Protein AF-A0A9E6CVB7-F1 (afdb_monomer)

Mean predicted aligned error: 7.42 Å

Structure (mmCIF, N/CA/C/O backbone):
data_AF-A0A9E6CVB7-F1
#
_entry.id   AF-A0A9E6CVB7-F1
#
loop_
_atom_site.group_PDB
_atom_site.id
_atom_site.type_symbol
_atom_site.label_atom_id
_atom_site.label_alt_id
_atom_site.label_comp_id
_atom_site.label_asym_id
_atom_site.label_entity_id
_atom_site.label_seq_id
_atom_site.pdbx_PDB_ins_code
_atom_site.Cartn_x
_atom_site.Cartn_y
_atom_site.Cartn_z
_atom_site.occupancy
_atom_site.B_iso_or_equiv
_atom_site.auth_seq_id
_atom_site.auth_comp_id
_atom_site.auth_asym_id
_atom_site.auth_atom_id
_atom_site.pdbx_PDB_model_num
ATOM 1 N N . MET A 1 1 ? -33.603 -2.602 -1.856 1.00 40.28 1 MET A N 1
ATOM 2 C CA . MET A 1 1 ? -32.352 -3.122 -1.266 1.00 40.28 1 MET A CA 1
ATOM 3 C C . MET A 1 1 ? -31.726 -1.992 -0.479 1.00 40.28 1 MET A C 1
ATOM 5 O O . MET A 1 1 ? -31.228 -1.054 -1.084 1.00 40.28 1 MET A O 1
ATOM 9 N N . HIS A 1 2 ? -31.879 -2.000 0.842 1.00 39.72 2 HIS A N 1
ATOM 10 C CA . HIS A 1 2 ? -31.261 -0.986 1.684 1.00 39.72 2 HIS A CA 1
ATOM 11 C C . HIS A 1 2 ? -29.752 -1.241 1.717 1.00 39.72 2 HIS A C 1
ATOM 13 O O . HIS A 1 2 ? -29.317 -2.280 2.204 1.00 39.72 2 HIS A O 1
ATOM 19 N N . GLU A 1 3 ? -28.960 -0.306 1.189 1.00 51.59 3 GLU A N 1
ATOM 20 C CA . GLU A 1 3 ? -27.579 -0.121 1.637 1.00 51.59 3 GLU A CA 1
ATOM 21 C C . GLU A 1 3 ? -27.648 0.316 3.104 1.00 51.59 3 GLU A C 1
ATOM 23 O O . GLU A 1 3 ? -27.604 1.499 3.444 1.00 51.59 3 GLU A O 1
ATOM 28 N N . GLU A 1 4 ? -27.856 -0.645 3.999 1.00 55.59 4 GLU A N 1
ATOM 29 C CA . GLU A 1 4 ? -27.649 -0.414 5.416 1.00 55.59 4 GLU A CA 1
ATOM 30 C C . GLU A 1 4 ? -26.192 0.013 5.596 1.00 55.59 4 GLU A C 1
ATOM 32 O O . GLU A 1 4 ? -25.272 -0.627 5.079 1.00 55.59 4 GLU A O 1
ATOM 37 N N . LYS A 1 5 ? -25.983 1.132 6.300 1.00 77.50 5 LYS A N 1
ATOM 38 C CA . LYS A 1 5 ? -24.661 1.657 6.664 1.00 77.50 5 LYS A CA 1
ATOM 39 C C . LYS A 1 5 ? -23.946 0.634 7.548 1.00 77.50 5 LYS A C 1
ATOM 41 O O . LYS A 1 5 ? -23.961 0.728 8.774 1.00 77.50 5 LYS A O 1
ATOM 46 N N . CYS A 1 6 ? -23.346 -0.371 6.924 1.00 85.50 6 CYS A N 1
ATOM 47 C CA . CYS A 1 6 ? -22.622 -1.416 7.615 1.00 85.50 6 CYS A CA 1
ATOM 48 C C . CYS A 1 6 ? -21.414 -0.792 8.319 1.00 85.50 6 CYS A C 1
ATOM 50 O O . CYS A 1 6 ? -20.534 -0.209 7.687 1.00 85.50 6 CYS A O 1
ATOM 52 N N . SER A 1 7 ? -21.349 -0.952 9.639 1.00 88.94 7 SER A N 1
ATOM 53 C CA . SER A 1 7 ? -20.160 -0.633 10.431 1.00 88.94 7 SER A CA 1
ATOM 54 C C . SER A 1 7 ? -19.107 -1.718 10.208 1.00 88.94 7 SER A C 1
ATOM 56 O O . SER A 1 7 ? -18.972 -2.634 11.025 1.00 88.94 7 SER A O 1
ATOM 58 N N . HIS A 1 8 ? -18.433 -1.659 9.057 1.00 92.50 8 HIS A N 1
ATOM 59 C CA . HIS A 1 8 ? -17.543 -2.713 8.581 1.00 92.50 8 HIS A CA 1
ATOM 60 C C . HIS A 1 8 ? -16.545 -3.172 9.657 1.00 92.50 8 HIS A C 1
ATOM 62 O O . HIS A 1 8 ? -15.925 -2.367 10.351 1.00 92.50 8 HIS A O 1
ATOM 68 N N . ILE A 1 9 ? -16.422 -4.491 9.791 1.00 93.69 9 ILE A N 1
ATOM 69 C CA . ILE A 1 9 ? -15.316 -5.158 10.480 1.00 93.69 9 ILE A CA 1
ATOM 70 C C . ILE A 1 9 ? -14.598 -5.951 9.404 1.00 93.69 9 ILE A C 1
ATOM 72 O O . ILE A 1 9 ? -15.234 -6.776 8.747 1.00 93.69 9 ILE A O 1
ATOM 76 N N . TRP A 1 10 ? -13.325 -5.647 9.189 1.00 94.19 10 TRP A N 1
ATOM 77 C CA . TRP A 1 10 ? -12.544 -6.203 8.097 1.00 94.19 10 TRP A CA 1
ATOM 78 C C . TRP A 1 10 ? -11.684 -7.359 8.606 1.00 94.19 10 TRP A C 1
ATOM 80 O O . TRP A 1 10 ? -11.111 -7.307 9.697 1.00 94.19 10 TRP A O 1
ATOM 90 N N . GLU A 1 11 ? -11.594 -8.409 7.810 1.00 93.75 11 GLU A N 1
ATOM 91 C CA . GLU A 1 11 ? -10.632 -9.489 7.980 1.00 93.75 11 GLU A CA 1
ATOM 92 C C . GLU A 1 11 ? -9.784 -9.616 6.719 1.00 93.75 11 GLU A C 1
ATOM 94 O O . GLU A 1 11 ? -10.254 -9.356 5.608 1.00 93.75 11 GLU A O 1
ATOM 99 N N . MET A 1 12 ? -8.521 -9.985 6.912 1.00 93.31 12 MET A N 1
ATOM 100 C CA . MET A 1 12 ? -7.598 -10.243 5.821 1.00 93.31 12 MET A CA 1
ATOM 101 C C . MET A 1 12 ? -7.865 -11.633 5.243 1.00 93.31 12 MET A C 1
ATOM 103 O O . MET A 1 12 ? -7.934 -12.609 5.986 1.00 93.31 12 MET A O 1
ATOM 107 N N . VAL A 1 13 ? -8.025 -11.711 3.924 1.00 93.50 13 VAL A N 1
ATOM 108 C CA . VAL A 1 13 ? -8.290 -12.952 3.183 1.00 93.50 13 VAL A CA 1
ATOM 109 C C . VAL A 1 13 ? -7.360 -13.054 1.978 1.00 93.50 13 VAL A C 1
ATOM 111 O O . VAL A 1 13 ? -6.736 -12.066 1.589 1.00 93.50 13 VAL A O 1
ATOM 114 N N . ASP A 1 14 ? -7.267 -14.247 1.389 1.00 93.75 14 ASP A N 1
ATOM 115 C CA . ASP A 1 14 ? -6.422 -14.526 0.218 1.00 93.75 14 ASP A CA 1
ATOM 116 C C . ASP A 1 14 ? -4.954 -14.111 0.427 1.00 93.75 14 ASP A C 1
ATOM 118 O O . ASP A 1 14 ? -4.337 -13.495 -0.442 1.00 93.75 14 ASP A O 1
ATOM 122 N N . VAL A 1 15 ? -4.408 -14.400 1.615 1.00 90.56 15 VAL A N 1
ATOM 123 C CA . VAL A 1 15 ? -3.049 -13.995 1.993 1.00 90.56 15 VAL A CA 1
ATOM 124 C C . VAL A 1 15 ? -2.020 -14.846 1.262 1.00 90.56 15 VAL A C 1
ATOM 126 O O . VAL A 1 15 ? -1.984 -16.066 1.417 1.00 90.56 15 VAL 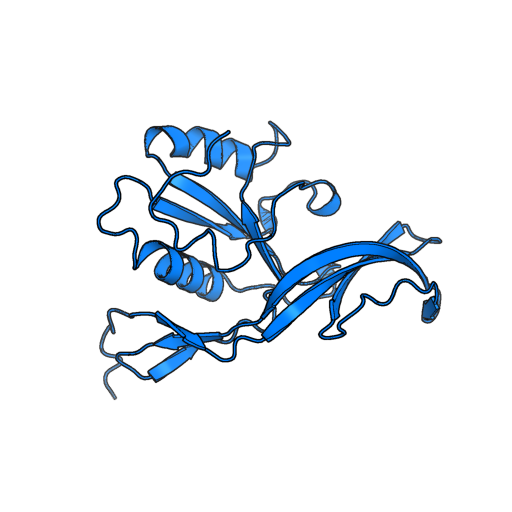A O 1
ATOM 129 N N . ILE A 1 16 ? -1.153 -14.190 0.497 1.00 89.38 16 ILE A N 1
ATOM 130 C CA . ILE A 1 16 ? -0.093 -14.826 -0.284 1.00 89.38 16 ILE A CA 1
ATOM 131 C C . ILE A 1 16 ? 1.245 -14.178 0.092 1.00 89.38 16 ILE A C 1
ATOM 133 O O . ILE A 1 16 ? 1.463 -13.011 -0.251 1.00 89.38 16 ILE A O 1
ATOM 137 N N . PRO A 1 17 ? 2.147 -14.903 0.781 1.00 86.81 17 PRO A N 1
ATOM 138 C CA . PRO A 1 17 ? 3.518 -14.458 1.014 1.00 86.81 17 PRO A CA 1
ATOM 139 C C . PRO A 1 17 ? 4.269 -14.241 -0.296 1.00 86.81 17 PRO A C 1
ATOM 141 O O . PRO A 1 17 ? 4.113 -15.013 -1.244 1.00 86.81 17 PRO A O 1
ATOM 144 N N . CYS A 1 18 ? 5.090 -13.196 -0.350 1.00 85.38 18 CYS A N 1
ATOM 145 C CA . CYS A 1 18 ? 5.790 -12.834 -1.572 1.00 85.38 18 CYS A CA 1
ATOM 146 C C . CYS A 1 18 ? 7.028 -11.974 -1.349 1.00 85.38 18 CYS A C 1
ATOM 148 O O . CYS A 1 18 ? 7.339 -11.538 -0.237 1.00 85.38 18 CYS A O 1
ATOM 150 N N . PHE A 1 19 ? 7.687 -11.675 -2.461 1.00 86.94 19 PHE A N 1
ATOM 151 C CA . PHE A 1 19 ? 8.673 -10.624 -2.584 1.00 86.94 19 PHE A CA 1
ATOM 152 C C . PHE A 1 19 ? 8.169 -9.531 -3.523 1.00 86.94 19 PHE A C 1
ATOM 154 O O . PHE A 1 19 ? 7.601 -9.796 -4.582 1.00 86.94 19 PHE A O 1
ATOM 161 N N . ILE A 1 20 ? 8.423 -8.289 -3.140 1.00 87.62 20 ILE A N 1
ATOM 162 C CA . ILE A 1 20 ? 8.389 -7.138 -4.030 1.00 87.62 20 ILE A CA 1
ATOM 163 C C . ILE A 1 20 ? 9.776 -7.025 -4.637 1.00 87.62 20 ILE A C 1
ATOM 165 O O . ILE A 1 20 ? 10.748 -6.832 -3.905 1.00 87.62 20 ILE A O 1
ATOM 169 N N . ILE A 1 21 ? 9.861 -7.141 -5.954 1.00 89.44 21 ILE A N 1
ATOM 170 C CA . ILE A 1 21 ? 11.095 -6.957 -6.707 1.00 89.44 21 ILE A CA 1
ATOM 171 C C . ILE A 1 21 ? 11.137 -5.528 -7.223 1.00 89.44 21 ILE A C 1
ATOM 173 O O . ILE A 1 21 ? 10.133 -5.014 -7.718 1.00 89.44 21 ILE A O 1
ATOM 177 N N . THR A 1 22 ? 12.293 -4.886 -7.080 1.00 89.62 22 THR A N 1
ATOM 178 C CA . THR A 1 22 ? 12.575 -3.576 -7.665 1.00 89.62 22 THR A CA 1
ATOM 179 C C . THR A 1 22 ? 13.678 -3.724 -8.693 1.00 89.62 22 THR A C 1
ATOM 181 O O . THR A 1 22 ? 14.743 -4.268 -8.399 1.00 89.62 22 THR A O 1
ATOM 184 N N . GLU A 1 23 ? 13.436 -3.188 -9.880 1.00 91.94 23 GLU A N 1
ATOM 185 C CA . GLU A 1 23 ? 14.378 -3.191 -10.990 1.00 91.94 23 GLU A CA 1
ATOM 186 C C . GLU A 1 23 ? 14.546 -1.788 -11.548 1.00 91.94 23 GLU A C 1
ATOM 188 O O . GLU A 1 23 ? 13.653 -0.938 -11.462 1.00 91.94 23 GLU A O 1
ATOM 193 N N . LYS A 1 24 ? 15.710 -1.550 -12.145 1.00 91.81 24 LYS A N 1
ATOM 194 C CA . LYS A 1 24 ? 16.029 -0.295 -12.808 1.00 91.81 24 LYS A CA 1
ATOM 195 C C . LYS A 1 24 ? 16.573 -0.561 -14.197 1.00 91.81 24 LYS A C 1
ATOM 197 O O . LYS A 1 24 ? 17.479 -1.369 -14.381 1.00 91.81 24 LYS A O 1
ATOM 202 N N . CYS A 1 25 ? 16.047 0.156 -15.178 1.00 92.31 25 CYS A N 1
ATOM 203 C CA . CYS A 1 25 ? 16.568 0.106 -16.529 1.00 92.31 25 CYS A CA 1
ATOM 204 C C . CYS A 1 25 ? 17.922 0.824 -16.594 1.00 92.31 25 CYS A C 1
ATOM 206 O O . CYS A 1 25 ? 18.012 2.008 -16.258 1.00 92.31 25 CYS A O 1
ATOM 208 N N . TYR A 1 26 ? 18.958 0.138 -17.074 1.00 90.25 26 TYR A N 1
ATOM 209 C CA . TYR A 1 26 ? 20.300 0.700 -17.232 1.00 90.25 26 TYR A CA 1
ATOM 210 C C . TYR A 1 26 ? 20.321 1.903 -18.187 1.00 90.25 26 TYR A C 1
ATOM 212 O O . TYR A 1 26 ? 20.984 2.902 -17.923 1.00 90.25 26 TYR A O 1
ATOM 220 N N . HIS A 1 27 ? 19.552 1.843 -19.278 1.00 90.00 27 HIS A N 1
ATOM 221 C CA . HIS A 1 27 ? 19.590 2.861 -20.330 1.00 90.00 27 HIS A CA 1
ATOM 222 C C . HIS A 1 27 ? 18.865 4.161 -19.972 1.00 90.00 27 HIS A C 1
ATOM 224 O O . HIS A 1 27 ? 19.367 5.239 -20.272 1.00 90.00 27 HIS A O 1
ATOM 230 N N . CYS A 1 28 ? 17.676 4.077 -19.368 1.00 90.06 28 CYS A N 1
ATOM 231 C CA . CYS A 1 28 ? 16.839 5.254 -19.104 1.00 90.06 28 CYS A CA 1
ATOM 232 C C . CYS A 1 28 ? 16.627 5.549 -17.615 1.00 90.06 28 CYS A C 1
ATOM 234 O O . CYS A 1 28 ? 15.983 6.535 -17.273 1.00 90.06 28 CYS A O 1
ATOM 236 N N . GLY A 1 29 ? 17.123 4.693 -16.720 1.00 88.31 29 GLY A N 1
ATOM 237 C CA . GLY A 1 29 ? 16.969 4.855 -15.277 1.00 88.31 29 GLY A CA 1
ATOM 238 C C . GLY A 1 29 ? 15.551 4.638 -14.744 1.00 88.31 29 GLY A C 1
ATOM 239 O O . GLY A 1 29 ? 15.349 4.821 -13.544 1.00 88.31 29 GLY A O 1
ATOM 240 N N . LYS A 1 30 ? 14.586 4.247 -15.592 1.00 89.94 30 LYS A N 1
ATOM 241 C CA . LYS A 1 30 ? 13.211 3.921 -15.180 1.00 89.94 30 LYS A CA 1
ATOM 242 C C . LYS A 1 30 ? 13.235 2.837 -14.103 1.00 89.94 30 LYS A C 1
ATOM 244 O O . LYS A 1 30 ? 13.992 1.879 -14.229 1.00 89.94 30 LYS A O 1
ATOM 249 N N . ILE A 1 31 ? 12.394 2.989 -13.082 1.00 89.44 31 ILE A N 1
ATOM 250 C CA . ILE A 1 31 ? 12.222 2.017 -11.999 1.00 89.44 31 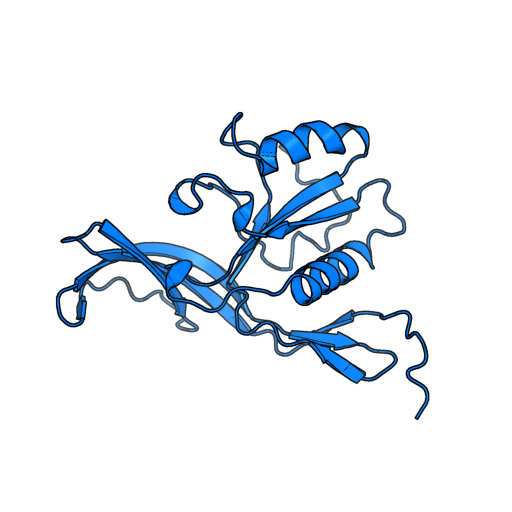ILE A CA 1
ATOM 251 C C . ILE A 1 31 ? 10.899 1.286 -12.201 1.00 89.44 31 ILE A C 1
ATOM 253 O O . ILE A 1 31 ? 9.864 1.926 -12.404 1.00 89.44 31 ILE A O 1
ATOM 257 N N . ALA A 1 32 ? 10.941 -0.037 -12.124 1.00 90.69 32 ALA A N 1
ATOM 258 C CA . ALA A 1 32 ? 9.771 -0.898 -12.154 1.00 90.69 32 ALA A CA 1
ATOM 259 C C . ALA A 1 32 ? 9.714 -1.735 -10.879 1.00 90.69 32 ALA A C 1
ATOM 261 O O . ALA A 1 32 ? 10.744 -2.079 -10.293 1.00 90.69 32 ALA A O 1
ATOM 262 N N . THR A 1 33 ? 8.496 -2.056 -10.454 1.00 90.62 33 THR A N 1
ATOM 263 C CA . THR A 1 33 ? 8.276 -3.012 -9.374 1.00 90.62 33 THR A CA 1
ATOM 264 C C . THR A 1 33 ? 7.266 -4.062 -9.785 1.00 90.62 33 THR A C 1
ATOM 266 O O . THR A 1 33 ? 6.312 -3.777 -10.514 1.00 90.62 33 THR A O 1
ATOM 269 N N . TYR A 1 34 ? 7.464 -5.281 -9.299 1.00 89.31 34 TYR A N 1
ATOM 270 C CA . TYR A 1 34 ? 6.523 -6.377 -9.476 1.00 89.31 34 TYR A CA 1
ATOM 271 C C . TYR A 1 34 ? 6.582 -7.341 -8.299 1.00 89.31 34 TYR A C 1
ATOM 273 O O . TYR A 1 34 ? 7.412 -7.237 -7.398 1.00 89.31 34 TYR A O 1
ATOM 281 N N . PHE A 1 35 ? 5.632 -8.260 -8.302 1.00 89.25 35 PHE A N 1
ATOM 282 C CA . PHE A 1 35 ? 5.458 -9.269 -7.281 1.00 89.25 35 PHE A CA 1
ATOM 283 C C . PHE A 1 35 ? 6.059 -10.593 -7.754 1.00 89.25 35 PHE A C 1
ATOM 285 O O . PHE A 1 35 ? 5.805 -11.010 -8.884 1.00 89.25 35 PHE A O 1
ATOM 292 N N . SER A 1 36 ? 6.777 -11.279 -6.869 1.00 88.69 36 SER A N 1
ATOM 293 C CA . SER A 1 36 ? 7.224 -12.654 -7.071 1.00 88.69 36 SER A CA 1
ATOM 294 C C . SER A 1 36 ? 6.809 -13.535 -5.891 1.00 88.69 36 SER A C 1
ATOM 296 O O . SER A 1 36 ? 7.062 -13.204 -4.733 1.00 88.69 36 SER A O 1
ATOM 298 N N . THR A 1 37 ? 6.171 -14.669 -6.184 1.00 87.38 37 THR A N 1
ATOM 299 C CA . THR A 1 37 ? 5.930 -15.768 -5.227 1.00 87.38 37 THR A CA 1
ATOM 300 C C . THR A 1 37 ? 7.076 -16.766 -5.168 1.00 87.38 37 THR A C 1
ATOM 302 O O . THR A 1 37 ? 6.989 -17.753 -4.439 1.00 87.38 37 THR A O 1
ATOM 305 N N . GLU A 1 38 ? 8.124 -16.569 -5.964 1.00 83.88 38 GLU A N 1
ATOM 306 C CA . GLU A 1 38 ? 9.253 -17.486 -5.979 1.00 83.88 38 GLU A CA 1
ATOM 307 C C . GLU A 1 38 ? 9.997 -17.435 -4.647 1.00 83.88 38 GLU A C 1
ATOM 309 O O . GLU A 1 38 ? 10.115 -16.394 -3.999 1.00 83.88 38 GLU A O 1
ATOM 314 N N . HIS A 1 39 ? 10.504 -18.593 -4.226 1.00 72.50 39 HIS A N 1
ATOM 315 C CA . HIS A 1 39 ? 11.189 -18.705 -2.943 1.00 72.50 39 HIS A CA 1
ATOM 316 C C . HIS A 1 39 ? 12.509 -17.917 -2.926 1.00 72.50 39 HIS A C 1
ATOM 318 O O . HIS A 1 39 ? 12.975 -17.497 -1.863 1.00 72.50 39 HIS A O 1
ATOM 324 N N . THR A 1 40 ? 13.092 -17.714 -4.108 1.00 74.44 40 THR A N 1
ATOM 325 C CA . THR A 1 40 ? 14.272 -16.892 -4.351 1.00 74.44 40 THR A CA 1
ATOM 326 C C . THR A 1 40 ? 13.898 -15.821 -5.373 1.00 74.44 40 THR A C 1
ATOM 328 O O . THR A 1 40 ? 13.403 -16.176 -6.438 1.00 74.44 40 THR A O 1
ATOM 331 N N . PRO A 1 41 ? 14.101 -14.528 -5.067 1.00 69.88 41 PRO A N 1
ATOM 332 C CA . PRO A 1 41 ? 13.910 -13.450 -6.028 1.00 69.88 41 PRO A CA 1
ATOM 333 C C . PRO A 1 41 ? 14.671 -13.703 -7.338 1.00 69.88 41 PRO A C 1
ATOM 335 O O . PRO A 1 41 ? 15.842 -14.085 -7.268 1.00 69.88 41 PRO A O 1
ATOM 338 N N . PRO A 1 42 ? 14.071 -13.452 -8.512 1.00 72.62 42 PRO A N 1
ATOM 339 C CA . PRO A 1 42 ? 14.821 -13.407 -9.761 1.00 72.62 42 PRO A CA 1
ATOM 340 C C . PRO A 1 42 ? 15.788 -12.213 -9.715 1.00 72.62 42 PRO A C 1
ATOM 342 O O . PRO A 1 42 ? 15.379 -11.076 -9.488 1.00 72.62 42 PRO A O 1
ATOM 345 N N . ILE A 1 43 ? 17.087 -12.487 -9.864 1.00 81.62 43 ILE A N 1
ATOM 346 C CA . ILE A 1 43 ? 18.173 -11.484 -9.781 1.00 81.62 43 ILE A CA 1
ATOM 347 C C . ILE A 1 43 ? 18.835 -11.273 -11.159 1.00 81.62 43 ILE A C 1
ATOM 349 O O . ILE A 1 43 ? 19.733 -10.447 -11.313 1.00 81.62 43 ILE A O 1
ATOM 353 N N . GLU A 1 44 ? 18.403 -12.014 -12.180 1.00 82.69 44 GLU A N 1
ATOM 354 C CA . GLU A 1 44 ? 19.020 -11.987 -13.505 1.00 82.69 44 GLU A CA 1
ATOM 355 C C . GLU A 1 44 ? 18.718 -10.688 -14.262 1.00 82.69 44 GLU A C 1
ATOM 357 O O . GLU A 1 44 ? 17.597 -10.182 -14.260 1.00 82.69 44 GLU A O 1
ATOM 362 N N . GLU A 1 45 ? 19.734 -10.159 -14.946 1.00 87.94 45 GLU A N 1
ATOM 363 C CA . GLU A 1 45 ? 19.548 -9.079 -15.911 1.00 87.94 45 GLU A CA 1
ATOM 364 C C . GLU A 1 45 ? 18.837 -9.621 -17.154 1.00 87.94 45 GLU A C 1
ATOM 366 O O . GLU A 1 45 ? 19.210 -10.664 -17.696 1.00 87.94 45 GLU A O 1
ATOM 371 N N . TYR A 1 46 ? 17.848 -8.883 -17.656 1.00 90.38 46 TYR A N 1
ATOM 372 C CA . TYR A 1 46 ? 17.160 -9.245 -18.890 1.00 90.38 46 TYR A CA 1
ATOM 373 C C . TYR A 1 46 ? 16.832 -8.028 -19.751 1.00 90.38 46 TYR A C 1
ATOM 375 O O . TYR A 1 46 ? 16.837 -6.873 -19.312 1.00 90.38 46 TYR A O 1
ATOM 383 N N . ARG A 1 47 ? 16.554 -8.302 -21.029 1.00 90.38 47 ARG A N 1
ATOM 384 C CA . ARG A 1 47 ? 16.112 -7.298 -21.997 1.00 90.38 47 ARG A CA 1
ATOM 385 C C . ARG A 1 47 ? 14.626 -7.430 -22.261 1.00 90.38 47 ARG A C 1
ATOM 387 O O . ARG A 1 47 ? 14.146 -8.506 -22.604 1.00 90.38 47 ARG A O 1
ATOM 394 N N . GLU A 1 48 ? 13.934 -6.304 -22.200 1.00 89.38 48 GLU A N 1
ATOM 395 C CA . GLU A 1 48 ? 12.537 -6.178 -22.594 1.00 89.38 48 GLU A CA 1
ATOM 396 C C . GLU A 1 48 ? 12.400 -4.973 -23.529 1.00 89.38 48 GLU A C 1
ATOM 398 O O . GLU A 1 48 ? 12.499 -3.814 -23.121 1.00 89.38 48 GLU A O 1
ATOM 403 N N . GLY A 1 49 ? 12.225 -5.242 -24.824 1.00 90.62 49 GLY A N 1
ATOM 404 C CA . GLY A 1 49 ? 12.210 -4.197 -25.846 1.00 90.62 49 GLY A CA 1
ATOM 405 C C . GLY A 1 49 ? 13.496 -3.362 -25.827 1.00 90.62 49 GLY A C 1
ATOM 406 O O . GLY A 1 49 ? 14.584 -3.875 -26.084 1.00 90.62 49 GLY A O 1
ATOM 407 N N . VAL A 1 50 ? 13.364 -2.066 -25.534 1.00 91.31 50 VAL A N 1
ATOM 408 C CA . VAL A 1 50 ? 14.488 -1.109 -25.451 1.00 91.31 50 VAL A CA 1
ATOM 409 C C . VAL A 1 50 ? 15.097 -1.002 -24.048 1.00 91.31 50 VAL A C 1
ATOM 411 O O . VAL A 1 50 ? 16.027 -0.221 -23.835 1.00 91.31 50 VAL A O 1
ATOM 414 N N . HIS A 1 51 ? 14.558 -1.729 -23.071 1.00 91.81 51 HIS A N 1
ATOM 415 C CA . HIS A 1 51 ? 14.995 -1.672 -21.683 1.00 91.81 51 HIS A CA 1
ATOM 416 C C . HIS A 1 51 ? 15.926 -2.839 -21.342 1.00 91.81 51 HIS A C 1
ATOM 418 O O . HIS A 1 51 ? 15.697 -3.975 -21.750 1.00 91.81 51 HIS A O 1
ATOM 424 N N . LEU A 1 52 ? 16.980 -2.526 -20.583 1.00 93.12 52 LEU A N 1
ATOM 425 C CA . LEU A 1 52 ? 17.890 -3.489 -19.968 1.00 93.12 52 LEU A CA 1
ATOM 426 C C . LEU A 1 52 ? 17.681 -3.418 -18.456 1.00 93.12 52 LEU A C 1
ATOM 428 O O . LEU A 1 52 ? 18.158 -2.480 -17.811 1.00 93.12 52 LEU A O 1
ATOM 432 N N . TRP A 1 53 ? 16.896 -4.343 -17.919 1.00 93.25 53 TRP A N 1
ATOM 433 C CA . TRP A 1 53 ? 16.444 -4.327 -16.534 1.00 93.25 53 TRP A CA 1
ATOM 434 C C . TRP A 1 53 ? 17.474 -4.980 -15.622 1.00 93.25 53 TRP A C 1
ATOM 436 O O . TRP A 1 53 ? 17.861 -6.124 -15.826 1.00 93.25 53 TRP A O 1
ATOM 446 N N . ASN A 1 54 ? 17.916 -4.224 -14.620 1.00 91.44 54 ASN A N 1
ATOM 447 C CA . ASN A 1 54 ? 18.846 -4.670 -13.595 1.00 91.44 54 ASN A CA 1
ATOM 448 C C . ASN A 1 54 ? 18.123 -4.782 -12.253 1.00 91.44 54 ASN A C 1
ATOM 450 O O . ASN A 1 54 ? 17.431 -3.842 -11.843 1.00 91.44 54 ASN A O 1
ATOM 454 N N . PHE A 1 55 ? 18.333 -5.894 -11.551 1.00 89.88 55 PHE A N 1
ATOM 455 C CA . PHE A 1 55 ? 17.847 -6.086 -10.190 1.00 89.88 55 PHE A CA 1
ATOM 456 C C . PHE A 1 55 ? 18.437 -5.034 -9.245 1.00 89.88 55 PHE A C 1
ATOM 458 O O . PHE A 1 55 ? 19.650 -4.822 -9.204 1.00 89.88 55 PHE A O 1
ATOM 465 N N . MET A 1 56 ? 17.574 -4.373 -8.473 1.00 87.44 56 MET A N 1
ATOM 466 C CA . MET A 1 56 ? 17.982 -3.374 -7.479 1.00 87.44 56 MET A CA 1
ATOM 467 C C . MET A 1 56 ? 17.784 -3.838 -6.048 1.00 87.44 56 MET A C 1
ATOM 469 O O . MET A 1 56 ? 18.503 -3.395 -5.154 1.00 87.44 56 MET A O 1
ATOM 473 N N . GLY A 1 57 ? 16.819 -4.719 -5.818 1.00 86.56 57 GLY A N 1
ATOM 474 C CA . GLY A 1 57 ? 16.544 -5.235 -4.494 1.00 86.56 57 GLY A CA 1
ATOM 475 C C . GLY A 1 57 ? 15.214 -5.959 -4.423 1.00 86.56 57 GLY A C 1
ATOM 476 O O . GLY A 1 57 ? 14.364 -5.862 -5.310 1.00 86.56 57 GLY A O 1
ATOM 477 N N . SER A 1 58 ? 15.037 -6.666 -3.315 1.00 86.38 58 SER A N 1
ATOM 478 C CA . SER A 1 58 ? 13.802 -7.359 -2.987 1.00 86.38 58 SER A CA 1
ATOM 479 C C . SER A 1 58 ? 13.411 -7.087 -1.546 1.00 86.38 58 SER A C 1
ATOM 481 O O . SER A 1 58 ? 14.277 -7.047 -0.671 1.00 86.38 58 SER A O 1
ATOM 483 N N . ALA A 1 59 ? 12.115 -7.006 -1.284 1.00 82.94 59 ALA A N 1
ATOM 484 C CA . ALA A 1 59 ? 11.578 -6.933 0.066 1.00 82.94 59 ALA A CA 1
ATOM 485 C C . ALA A 1 59 ? 10.464 -7.959 0.244 1.00 82.94 59 ALA A C 1
ATOM 487 O O . ALA A 1 59 ? 9.617 -8.120 -0.629 1.00 82.94 59 ALA A O 1
ATOM 488 N N . GLN A 1 60 ? 10.460 -8.655 1.378 1.00 83.31 60 GLN A N 1
ATOM 489 C CA . GLN A 1 60 ? 9.374 -9.572 1.711 1.00 83.31 60 GLN A CA 1
ATOM 490 C C . GLN A 1 60 ? 8.090 -8.791 1.996 1.00 83.31 60 GLN A C 1
ATOM 492 O O . GLN A 1 60 ? 8.122 -7.781 2.697 1.00 83.31 60 GLN A O 1
ATOM 497 N N . SER A 1 61 ? 6.973 -9.283 1.473 1.00 85.00 61 SER A N 1
ATOM 498 C CA . SER A 1 61 ? 5.648 -8.687 1.620 1.00 85.00 61 SER A CA 1
ATOM 499 C C . SER A 1 61 ? 4.573 -9.781 1.629 1.00 85.00 61 SER A C 1
ATOM 501 O O . SER A 1 61 ? 4.867 -10.981 1.601 1.00 85.00 61 SER A O 1
ATOM 503 N N . ILE A 1 62 ? 3.316 -9.358 1.692 1.00 86.69 62 ILE A N 1
ATOM 504 C CA . ILE A 1 62 ? 2.140 -10.200 1.499 1.00 86.69 62 ILE A CA 1
ATOM 505 C C . ILE A 1 62 ? 1.177 -9.512 0.530 1.00 86.69 62 ILE A C 1
ATOM 507 O O . ILE A 1 62 ? 0.964 -8.301 0.603 1.00 86.69 62 ILE A O 1
ATOM 511 N N . LYS A 1 63 ? 0.547 -10.287 -0.353 1.00 89.75 63 LYS A N 1
ATOM 512 C CA . LYS A 1 63 ? -0.660 -9.857 -1.066 1.00 89.75 63 LYS A CA 1
ATOM 513 C C . LYS A 1 63 ? -1.877 -10.345 -0.292 1.00 89.75 63 LYS A C 1
ATOM 515 O O . LYS A 1 63 ? -1.857 -11.457 0.225 1.00 89.75 63 LYS A O 1
ATOM 520 N N . PHE A 1 64 ? -2.909 -9.519 -0.193 1.00 92.94 64 PHE A N 1
ATOM 521 C CA . PHE A 1 64 ? -4.138 -9.859 0.516 1.00 92.94 64 PHE A CA 1
ATOM 522 C C . PHE A 1 64 ? -5.324 -9.051 -0.008 1.00 92.94 64 PHE A C 1
ATOM 524 O O . PHE A 1 64 ? -5.153 -8.012 -0.645 1.00 92.94 64 PHE A O 1
ATOM 531 N N . ASN A 1 65 ? -6.530 -9.506 0.320 1.00 95.69 65 ASN A N 1
ATOM 532 C CA . ASN A 1 65 ? -7.775 -8.761 0.175 1.00 95.69 65 ASN A CA 1
ATOM 533 C C . ASN A 1 65 ? -8.407 -8.525 1.552 1.00 95.69 65 ASN A C 1
ATOM 535 O O . ASN A 1 65 ? -8.018 -9.155 2.539 1.00 95.69 65 ASN A O 1
ATOM 539 N N . LEU A 1 66 ? -9.397 -7.631 1.629 1.00 95.56 66 LEU A N 1
ATOM 540 C CA . LEU A 1 66 ? -10.184 -7.448 2.849 1.00 95.56 66 LEU A CA 1
ATOM 541 C C . LEU A 1 66 ? -11.631 -7.860 2.616 1.00 95.56 66 LEU A C 1
ATOM 543 O O . LEU A 1 66 ? -12.290 -7.363 1.702 1.00 95.56 66 LEU A O 1
ATOM 547 N N . LYS A 1 67 ? -12.144 -8.733 3.480 1.00 96.88 67 LYS A N 1
ATOM 548 C CA . LYS A 1 67 ? -13.554 -9.119 3.499 1.00 96.88 67 LYS A CA 1
ATOM 549 C C . LYS A 1 67 ? -14.223 -8.557 4.745 1.00 96.88 67 LYS A C 1
ATOM 551 O O . LYS A 1 67 ? -13.645 -8.555 5.827 1.00 96.88 67 LYS A O 1
ATOM 556 N N . CYS A 1 68 ? -15.435 -8.032 4.608 1.00 96.38 68 CYS A N 1
ATOM 557 C CA . CYS A 1 68 ? -16.212 -7.608 5.759 1.00 96.38 68 CYS A CA 1
ATOM 558 C C . CYS A 1 68 ? -16.929 -8.806 6.382 1.00 96.38 68 CYS A C 1
ATOM 560 O O . CYS A 1 68 ? -17.755 -9.432 5.725 1.00 96.38 68 CYS A O 1
ATOM 562 N N . THR A 1 69 ? -16.712 -9.055 7.671 1.00 94.56 69 THR A N 1
ATOM 563 C CA . THR A 1 69 ? -17.338 -10.175 8.399 1.00 94.56 69 THR A CA 1
ATOM 564 C C . THR A 1 69 ? -18.828 -9.977 8.689 1.00 94.56 69 THR A C 1
ATOM 566 O O . THR A 1 69 ? -19.497 -10.904 9.130 1.00 94.56 69 THR A O 1
ATOM 569 N N . LYS A 1 70 ? -19.363 -8.766 8.471 1.00 95.06 70 LYS A N 1
ATOM 570 C CA . LYS A 1 70 ? -20.774 -8.430 8.731 1.00 95.06 70 LYS A CA 1
ATOM 571 C C . LYS A 1 70 ? -21.664 -8.476 7.495 1.00 95.06 70 LYS A C 1
ATOM 573 O O . LYS A 1 70 ? -22.829 -8.827 7.610 1.00 95.06 70 LYS A O 1
ATOM 578 N N . CYS A 1 71 ? -21.147 -8.033 6.351 1.00 95.12 71 CYS A N 1
ATOM 579 C CA . CYS A 1 71 ? -21.931 -7.891 5.120 1.00 95.12 71 CYS A CA 1
ATOM 580 C C . CYS A 1 71 ? -21.305 -8.599 3.915 1.00 95.12 71 CYS A C 1
ATOM 582 O O . CYS A 1 71 ? -21.709 -8.342 2.785 1.00 95.12 71 CYS A O 1
ATOM 584 N N . ASP A 1 72 ? -20.269 -9.409 4.144 1.00 94.56 72 ASP A N 1
ATOM 585 C CA . ASP A 1 72 ? -19.539 -10.184 3.134 1.00 94.56 72 ASP A CA 1
ATOM 586 C C . ASP A 1 72 ? -18.906 -9.379 1.988 1.00 94.56 72 ASP A C 1
ATOM 588 O O . ASP A 1 72 ? -18.361 -9.952 1.044 1.00 94.56 72 ASP A O 1
ATOM 592 N N . LYS A 1 73 ? -18.908 -8.044 2.075 1.00 96.44 73 LYS A N 1
ATOM 593 C CA . LYS A 1 73 ? -18.268 -7.173 1.089 1.00 96.44 73 LYS A CA 1
ATOM 594 C C . LYS A 1 73 ? -16.781 -7.501 0.974 1.00 96.44 73 LYS A C 1
ATOM 596 O O . LYS A 1 73 ? -16.059 -7.411 1.962 1.00 96.44 73 LYS A O 1
ATOM 601 N N . LEU A 1 74 ? -16.336 -7.798 -0.242 1.00 97.12 74 LEU A N 1
ATOM 602 C CA . LEU A 1 74 ? -14.934 -8.004 -0.585 1.00 97.12 74 LEU A CA 1
ATOM 603 C C . LEU A 1 74 ? -14.358 -6.732 -1.219 1.00 97.12 74 LEU A C 1
ATOM 605 O O . LEU A 1 74 ? -14.878 -6.249 -2.225 1.00 97.12 74 LEU A O 1
ATOM 609 N N . GLU A 1 75 ? -13.277 -6.208 -0.652 1.00 97.50 75 GLU A N 1
ATOM 610 C CA . GLU A 1 75 ? -12.454 -5.165 -1.258 1.00 97.50 75 GLU A CA 1
ATOM 611 C C . GLU A 1 75 ? -11.145 -5.793 -1.748 1.00 97.50 75 GLU A C 1
ATOM 613 O O . GLU A 1 75 ? -10.382 -6.370 -0.967 1.00 97.50 75 GLU A O 1
ATOM 618 N N . LYS A 1 76 ? -10.908 -5.686 -3.058 1.00 96.88 76 LYS A N 1
ATOM 619 C CA . LYS A 1 76 ? -9.696 -6.197 -3.694 1.00 96.88 76 LYS A CA 1
ATOM 620 C C . LYS A 1 76 ? -8.597 -5.146 -3.680 1.00 96.88 76 LYS A C 1
ATOM 622 O O . LYS A 1 76 ? -8.853 -3.970 -3.954 1.00 96.88 76 LYS A O 1
ATOM 627 N N . PHE A 1 77 ? -7.377 -5.589 -3.415 1.00 94.75 77 PHE A N 1
ATOM 628 C CA . PHE A 1 77 ? -6.184 -4.744 -3.390 1.00 94.75 77 PHE A CA 1
ATOM 629 C C . PHE A 1 77 ? -5.184 -5.177 -4.464 1.00 94.75 77 PHE A C 1
ATOM 631 O O . PHE A 1 77 ? -3.996 -5.334 -4.206 1.00 94.75 77 PHE A O 1
ATOM 638 N N . ASP A 1 78 ? -5.667 -5.366 -5.693 1.00 93.31 78 ASP A N 1
ATOM 639 C CA . ASP A 1 78 ? -4.831 -5.813 -6.810 1.00 93.31 78 ASP A CA 1
ATOM 640 C C . ASP A 1 78 ? -3.701 -4.835 -7.134 1.00 93.31 78 ASP A C 1
ATOM 642 O O . ASP A 1 78 ? -2.633 -5.267 -7.561 1.00 93.31 78 ASP A O 1
ATOM 646 N N . GLU A 1 79 ? -3.922 -3.541 -6.889 1.00 93.94 79 GLU A N 1
ATOM 647 C CA . GLU A 1 79 ? -2.941 -2.473 -7.077 1.00 93.94 79 GLU A CA 1
ATOM 648 C C . GLU A 1 79 ? -2.061 -2.208 -5.846 1.00 93.94 79 GLU A C 1
ATOM 650 O O . GLU A 1 79 ? -1.161 -1.375 -5.934 1.00 93.94 79 GLU A O 1
ATOM 655 N N . LEU A 1 80 ? -2.311 -2.855 -4.701 1.00 91.88 80 LEU A N 1
ATOM 656 C CA . LEU A 1 80 ? -1.489 -2.683 -3.503 1.00 91.88 80 LEU A CA 1
ATOM 657 C C . LEU A 1 80 ? -0.238 -3.541 -3.611 1.00 91.88 80 LEU A C 1
ATOM 659 O O . LEU A 1 80 ? -0.315 -4.765 -3.699 1.00 91.88 80 LEU A O 1
ATOM 663 N N . LEU A 1 81 ? 0.912 -2.882 -3.548 1.00 88.75 81 LEU A N 1
ATOM 664 C CA . LEU A 1 81 ? 2.197 -3.556 -3.479 1.00 88.75 81 LEU A CA 1
ATOM 665 C C . LEU A 1 81 ? 2.639 -3.727 -2.024 1.00 88.75 81 LEU A C 1
ATOM 667 O O . LEU A 1 81 ? 3.119 -4.789 -1.635 1.00 88.75 81 LEU A O 1
ATOM 671 N N . GLY A 1 82 ? 2.420 -2.699 -1.205 1.00 86.69 82 GLY A N 1
ATOM 672 C CA . GLY A 1 82 ? 2.703 -2.756 0.219 1.00 86.69 82 GLY A CA 1
ATOM 673 C C . GLY A 1 82 ? 2.302 -1.490 0.963 1.00 86.69 82 GLY A C 1
ATOM 674 O O . GLY A 1 82 ? 1.815 -0.508 0.391 1.00 86.69 82 GLY A O 1
ATOM 675 N N . VAL A 1 83 ? 2.526 -1.532 2.274 1.00 86.94 83 VAL A N 1
ATOM 676 C CA . VAL A 1 83 ? 2.350 -0.396 3.177 1.00 86.94 83 VAL A CA 1
ATOM 677 C C . VAL A 1 83 ? 3.662 -0.173 3.924 1.00 86.94 83 VAL A C 1
ATOM 679 O O . VAL A 1 83 ? 4.250 -1.118 4.448 1.00 86.94 83 VAL A O 1
ATOM 682 N N . MET A 1 84 ? 4.122 1.075 3.944 1.00 85.44 84 MET A N 1
ATOM 683 C CA . MET A 1 84 ? 5.428 1.478 4.474 1.00 85.44 84 MET A CA 1
ATOM 684 C C . MET A 1 84 ? 5.270 2.530 5.568 1.00 85.44 84 MET A C 1
ATOM 686 O O . MET A 1 84 ? 4.546 3.508 5.375 1.00 85.44 84 MET A O 1
ATOM 690 N N . MET A 1 85 ? 5.952 2.366 6.703 1.00 87.12 85 MET A N 1
ATOM 691 C CA . MET A 1 85 ? 5.958 3.385 7.760 1.00 87.12 85 MET A CA 1
ATOM 692 C C . MET A 1 85 ? 6.807 4.591 7.351 1.00 87.12 85 MET A C 1
ATOM 694 O O . MET A 1 85 ? 7.953 4.433 6.942 1.00 87.12 85 MET A O 1
ATOM 698 N N . CYS A 1 86 ? 6.301 5.811 7.522 1.00 86.56 86 CYS A N 1
ATOM 699 C CA . CYS A 1 86 ? 7.144 6.994 7.382 1.00 86.56 86 CYS A CA 1
ATOM 700 C C . CYS A 1 86 ? 8.083 7.124 8.589 1.00 86.56 86 CYS A C 1
ATOM 702 O O . CYS A 1 86 ? 7.628 7.260 9.723 1.00 86.56 86 CYS A O 1
ATOM 704 N N . THR A 1 87 ? 9.389 7.140 8.329 1.00 84.88 87 THR A N 1
ATOM 705 C CA . THR A 1 87 ? 10.456 7.305 9.334 1.00 84.88 87 THR A CA 1
ATOM 706 C C . THR A 1 87 ? 11.023 8.729 9.387 1.00 84.88 87 THR A C 1
ATOM 708 O O . THR A 1 87 ? 11.917 9.011 10.178 1.00 84.88 87 THR A O 1
ATOM 711 N N . GLY A 1 88 ? 10.506 9.646 8.560 1.00 86.25 88 GLY A N 1
ATOM 712 C CA . GLY A 1 88 ? 10.941 11.045 8.528 1.00 86.25 88 GLY A CA 1
ATOM 713 C C . GLY A 1 88 ? 12.221 11.312 7.724 1.00 86.25 88 GLY A C 1
ATOM 714 O O . GLY A 1 88 ? 12.939 12.257 8.032 1.00 86.25 88 GLY A O 1
ATOM 715 N N . CYS A 1 89 ? 12.496 10.513 6.685 1.00 82.62 89 CYS A N 1
ATOM 716 C CA . CYS A 1 89 ? 13.734 10.566 5.893 1.00 82.62 89 CYS A CA 1
ATOM 717 C C . CYS A 1 89 ? 13.999 11.887 5.136 1.00 82.62 89 CYS A C 1
ATOM 719 O O . CYS A 1 89 ? 15.150 12.199 4.852 1.00 82.62 89 CYS A O 1
ATOM 721 N N . ASP A 1 90 ? 12.960 12.655 4.793 1.00 86.19 90 ASP A N 1
ATOM 722 C CA . ASP A 1 90 ? 13.067 13.961 4.123 1.00 86.19 90 ASP A CA 1
ATOM 723 C C . ASP A 1 90 ? 12.178 14.980 4.843 1.00 86.19 90 ASP A C 1
ATOM 725 O O . ASP A 1 9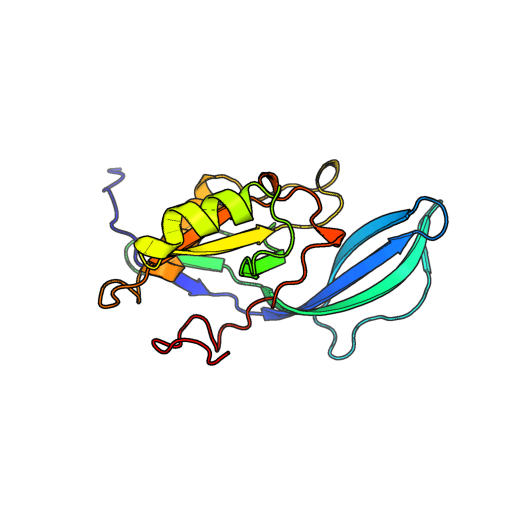0 ? 10.966 14.792 4.959 1.00 86.19 90 ASP A O 1
ATOM 729 N N . GLU A 1 91 ? 12.765 16.069 5.340 1.00 87.50 91 GLU A N 1
ATOM 730 C CA . GLU A 1 91 ? 12.054 17.135 6.059 1.00 87.50 91 GLU A CA 1
ATOM 731 C C . GLU A 1 91 ? 11.054 17.906 5.198 1.00 87.50 91 GLU A C 1
ATOM 733 O O . GLU A 1 91 ? 10.094 18.465 5.731 1.00 87.50 91 GLU A O 1
ATOM 738 N N . LYS A 1 92 ? 11.262 17.925 3.880 1.00 88.94 92 LYS A N 1
ATOM 739 C CA . LYS A 1 92 ? 10.393 18.609 2.918 1.00 88.94 92 LYS A CA 1
ATOM 740 C C . LYS A 1 92 ? 9.318 17.688 2.340 1.00 88.94 92 LYS A C 1
ATOM 742 O O . LYS A 1 92 ? 8.499 18.146 1.549 1.00 88.94 92 LYS A O 1
ATOM 747 N N . CYS A 1 93 ? 9.316 16.405 2.698 1.00 90.38 93 CYS A N 1
ATOM 748 C CA . CYS A 1 93 ? 8.295 15.455 2.270 1.00 90.38 93 CYS A CA 1
ATOM 749 C C . CYS A 1 93 ? 6.970 15.735 2.980 1.00 90.38 93 CYS A C 1
ATOM 751 O O . CYS A 1 93 ? 6.931 15.844 4.209 1.00 90.38 93 CYS A O 1
ATOM 753 N N . GLU A 1 94 ? 5.870 15.804 2.227 1.00 93.56 94 GLU A N 1
ATOM 754 C CA . GLU A 1 94 ? 4.547 16.098 2.790 1.00 93.56 94 GLU A CA 1
ATOM 755 C C . GLU A 1 94 ? 4.129 15.060 3.839 1.00 93.56 94 GLU A C 1
ATOM 757 O O . GLU A 1 94 ? 3.517 15.407 4.852 1.00 93.56 94 GLU A O 1
ATOM 762 N N . VAL A 1 95 ? 4.529 13.795 3.658 1.00 92.19 95 VAL A N 1
ATOM 763 C CA . VAL A 1 95 ? 4.302 12.736 4.655 1.00 92.19 95 VAL A CA 1
ATOM 764 C C . VAL A 1 95 ? 5.045 13.023 5.964 1.00 92.19 95 VAL A C 1
ATOM 766 O O . VAL A 1 95 ? 4.477 12.807 7.032 1.00 92.19 95 VAL A O 1
ATOM 769 N N . ASN A 1 96 ? 6.271 13.556 5.916 1.00 91.81 96 ASN A N 1
ATOM 770 C CA . ASN A 1 96 ? 7.028 13.903 7.125 1.00 91.81 96 ASN A CA 1
ATOM 771 C C . ASN A 1 96 ? 6.450 15.146 7.818 1.00 91.81 96 ASN A C 1
ATOM 773 O O . ASN A 1 96 ? 6.326 15.192 9.041 1.00 91.81 96 ASN A O 1
ATOM 777 N N . VAL A 1 97 ? 6.012 16.139 7.041 1.00 93.75 97 VAL A N 1
ATOM 778 C CA . VAL A 1 97 ? 5.274 17.291 7.580 1.00 93.75 97 VAL A CA 1
ATOM 779 C C . VAL A 1 97 ? 4.004 16.820 8.301 1.00 93.75 97 VAL A C 1
ATOM 781 O O . VAL A 1 97 ? 3.701 17.280 9.406 1.00 93.75 97 VAL A O 1
ATOM 784 N N . LEU A 1 98 ? 3.281 15.861 7.715 1.00 93.81 98 LEU A N 1
ATOM 785 C CA . LEU A 1 98 ? 2.101 15.259 8.329 1.00 93.81 98 LEU A CA 1
ATOM 786 C C . LEU A 1 98 ? 2.446 14.441 9.583 1.00 93.81 98 LEU A C 1
ATOM 788 O O . LEU A 1 98 ? 1.719 14.535 10.575 1.00 93.81 98 LEU A O 1
ATOM 792 N N . LEU A 1 99 ? 3.551 13.691 9.559 1.00 90.94 99 LEU A N 1
ATOM 793 C CA . LEU A 1 99 ? 4.070 12.937 10.701 1.00 90.94 99 LEU A CA 1
ATOM 794 C C . LEU A 1 99 ? 4.321 13.867 11.891 1.00 90.94 99 LEU A C 1
ATOM 796 O O . LEU A 1 99 ? 3.687 13.691 12.930 1.00 90.94 99 LEU A O 1
ATOM 800 N N . LYS A 1 100 ? 5.129 14.921 11.715 1.00 92.94 100 LYS A N 1
ATOM 801 C CA . LYS A 1 100 ? 5.426 15.914 12.767 1.00 92.94 100 LYS A CA 1
ATOM 802 C C . LYS A 1 100 ? 4.150 16.575 13.317 1.00 92.94 100 LYS A C 1
ATOM 804 O O . LYS A 1 100 ? 4.039 16.842 14.510 1.00 92.94 100 LYS A O 1
ATOM 809 N N . LYS A 1 101 ? 3.144 16.811 12.465 1.00 94.62 101 LYS A N 1
ATOM 810 C CA . LYS A 1 101 ? 1.854 17.401 12.870 1.00 94.62 101 LYS A CA 1
ATOM 811 C C . LYS A 1 101 ? 0.991 16.458 13.716 1.00 94.62 101 LYS A C 1
ATOM 813 O O . LYS A 1 101 ? 0.224 16.929 14.559 1.00 94.62 101 LYS A O 1
ATOM 818 N N . LEU A 1 102 ? 1.046 15.151 13.460 1.00 92.38 102 LEU A N 1
ATOM 819 C CA . LEU A 1 102 ? 0.186 14.158 14.112 1.00 92.38 102 LEU A CA 1
ATOM 820 C C . LEU A 1 102 ? 0.892 13.361 15.223 1.00 92.38 102 LEU A C 1
ATOM 822 O O . LEU A 1 102 ? 0.219 12.699 16.015 1.00 92.38 102 LEU A O 1
ATOM 826 N N . GLU A 1 103 ? 2.208 13.500 15.361 1.00 87.50 103 GLU A N 1
ATOM 827 C CA . GLU A 1 103 ? 3.006 12.910 16.439 1.00 87.50 103 GLU A CA 1
ATOM 828 C C . GLU A 1 103 ? 2.481 13.250 17.853 1.00 87.50 103 GLU A C 1
ATOM 830 O O . GLU A 1 103 ? 2.314 12.319 18.648 1.00 87.50 103 GLU A O 1
ATOM 835 N N . PRO A 1 104 ? 2.067 14.499 18.184 1.00 90.12 104 PRO A N 1
ATOM 836 C CA . PRO A 1 104 ? 1.487 14.806 19.499 1.00 90.12 104 PRO A CA 1
ATOM 837 C C . PRO A 1 104 ? 0.194 14.033 19.800 1.00 90.12 104 PRO A C 1
ATOM 839 O O . PRO A 1 104 ? -0.170 13.842 20.960 1.00 90.12 104 PRO A O 1
ATOM 842 N N . LYS A 1 105 ? -0.504 13.573 18.754 1.00 89.50 105 LYS A N 1
ATOM 843 C CA . LYS A 1 105 ? -1.719 12.749 18.846 1.00 89.50 105 LYS A CA 1
ATOM 844 C C . LYS A 1 105 ? -1.418 11.249 18.818 1.00 89.50 105 LYS A C 1
ATOM 846 O O . LYS A 1 105 ? -2.352 10.451 18.792 1.00 89.50 105 LYS A O 1
ATOM 851 N N . ARG A 1 106 ? -0.135 10.864 18.841 1.00 88.81 106 ARG A N 1
ATOM 852 C CA . ARG A 1 106 ? 0.341 9.475 18.770 1.00 88.81 106 ARG A CA 1
ATOM 853 C C . ARG A 1 106 ? -0.170 8.750 17.521 1.00 88.81 106 ARG A C 1
ATOM 855 O O . ARG A 1 106 ? -0.562 7.584 17.591 1.00 88.81 106 ARG A O 1
ATOM 862 N N . THR A 1 107 ? -0.199 9.445 16.387 1.00 89.62 107 THR A N 1
ATOM 863 C CA . THR A 1 107 ? -0.606 8.863 15.105 1.00 89.62 107 THR A CA 1
ATOM 864 C C . THR A 1 107 ? 0.613 8.511 14.263 1.00 89.62 107 THR A C 1
ATOM 866 O O . THR A 1 107 ? 1.432 9.375 13.959 1.00 89.62 107 THR A O 1
ATOM 869 N N . TRP A 1 108 ? 0.690 7.256 13.838 1.00 88.06 108 TRP A N 1
ATOM 870 C CA . TRP A 1 108 ? 1.715 6.750 12.929 1.00 88.06 108 TRP A CA 1
ATOM 871 C C . TRP A 1 108 ? 1.274 6.942 11.485 1.00 88.06 108 TRP A C 1
ATOM 873 O O . TRP A 1 108 ? 0.129 6.628 11.153 1.00 88.06 108 TRP A O 1
ATOM 883 N N . ILE A 1 109 ? 2.162 7.441 10.626 1.00 91.00 109 ILE A N 1
ATOM 884 C CA . ILE A 1 109 ? 1.846 7.656 9.211 1.00 91.00 109 ILE A CA 1
ATOM 885 C C . ILE A 1 109 ? 2.406 6.514 8.380 1.00 91.00 109 ILE A C 1
ATOM 887 O O . ILE A 1 109 ? 3.600 6.221 8.421 1.00 91.00 109 ILE A O 1
ATOM 891 N N . TYR A 1 110 ? 1.528 5.917 7.592 1.00 90.88 110 TYR A N 1
ATOM 892 C CA . TYR A 1 110 ? 1.819 4.822 6.694 1.00 90.88 110 TYR A CA 1
ATOM 893 C C . TYR A 1 110 ? 1.485 5.216 5.266 1.00 90.88 110 TYR A C 1
ATOM 895 O O . TYR A 1 110 ? 0.442 5.808 5.000 1.00 90.88 110 TYR A O 1
ATOM 903 N N . VAL A 1 111 ? 2.360 4.874 4.333 1.00 91.31 111 VAL A N 1
ATOM 904 C CA . VAL A 1 111 ? 2.169 5.127 2.910 1.00 91.31 111 VAL A CA 1
ATOM 905 C C . VAL A 1 111 ? 1.737 3.829 2.247 1.00 91.31 111 VAL A C 1
ATOM 907 O O . VAL A 1 111 ? 2.480 2.850 2.263 1.00 91.31 111 VAL A O 1
ATOM 910 N N . ALA A 1 112 ? 0.547 3.824 1.651 1.00 92.00 112 ALA A N 1
ATOM 911 C CA . ALA A 1 112 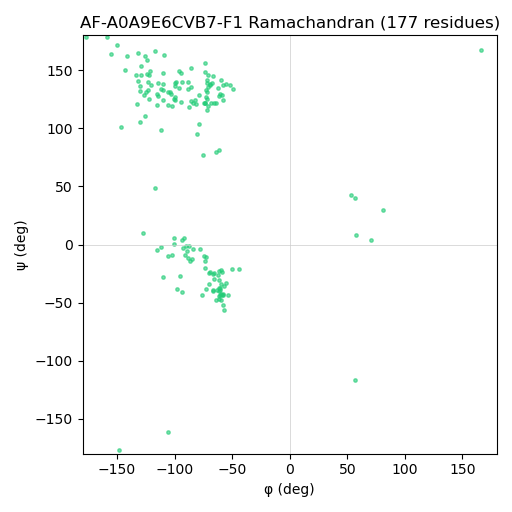? 0.120 2.769 0.744 1.00 92.00 112 ALA A CA 1
ATOM 912 C C . ALA A 1 112 ? 0.655 3.074 -0.661 1.00 92.00 112 ALA A C 1
ATOM 914 O O . ALA A 1 112 ? 0.360 4.132 -1.237 1.00 92.00 112 ALA A O 1
ATOM 915 N N . PHE A 1 113 ? 1.429 2.146 -1.217 1.00 87.75 113 PHE A N 1
ATOM 916 C CA . PHE A 1 113 ? 2.009 2.282 -2.548 1.00 87.75 113 PHE A CA 1
ATOM 917 C C . PHE A 1 113 ? 1.629 1.105 -3.444 1.00 87.75 113 PHE A C 1
ATOM 919 O O . PHE A 1 113 ? 1.441 -0.025 -2.987 1.00 87.75 113 PHE A O 1
ATOM 926 N N . GLY A 1 114 ? 1.473 1.415 -4.729 1.00 90.00 114 GLY A N 1
ATOM 927 C CA . GLY A 1 114 ? 1.233 0.436 -5.777 1.00 90.00 114 GLY A CA 1
ATOM 928 C C . GLY A 1 114 ? 2.469 0.207 -6.635 1.00 90.00 114 GLY A C 1
ATOM 929 O O . GLY A 1 114 ? 3.592 0.519 -6.239 1.00 90.00 114 GLY A O 1
ATOM 930 N N . TYR A 1 115 ? 2.251 -0.347 -7.823 1.00 90.75 115 TYR A N 1
ATOM 931 C CA . TYR A 1 115 ? 3.323 -0.666 -8.761 1.00 90.75 115 TYR A CA 1
ATOM 932 C C . TYR A 1 115 ? 3.946 0.587 -9.385 1.00 90.75 115 TYR A C 1
ATOM 934 O O . TYR A 1 115 ? 3.253 1.572 -9.664 1.00 90.75 115 TYR A O 1
ATOM 942 N N . LEU A 1 116 ? 5.251 0.509 -9.646 1.00 89.50 116 LEU A N 1
ATOM 943 C CA . LEU A 1 116 ? 6.010 1.472 -10.437 1.00 89.50 116 LEU A CA 1
ATOM 944 C C . LEU A 1 116 ? 6.130 0.990 -11.896 1.00 89.50 116 LEU A C 1
ATOM 946 O O . LEU A 1 116 ? 6.192 -0.222 -12.124 1.00 89.50 116 LEU A O 1
ATOM 950 N N . PRO A 1 117 ? 6.209 1.904 -12.882 1.00 87.75 117 PRO A N 1
ATOM 951 C CA . PRO A 1 117 ? 6.101 3.366 -12.759 1.00 87.75 117 PRO A CA 1
ATOM 952 C C . PRO A 1 117 ? 4.671 3.844 -12.454 1.00 87.75 117 PRO A C 1
ATOM 954 O O . PRO A 1 117 ? 3.713 3.320 -13.015 1.00 87.75 117 PRO A O 1
ATOM 957 N N . ILE A 1 118 ? 4.522 4.866 -11.601 1.00 85.19 118 ILE A N 1
ATOM 958 C CA . ILE A 1 118 ? 3.205 5.355 -11.138 1.00 85.19 118 ILE A CA 1
ATOM 959 C C . ILE A 1 118 ? 2.304 5.780 -12.302 1.00 85.19 118 ILE A C 1
ATOM 961 O O . ILE A 1 118 ? 1.130 5.422 -12.319 1.00 85.19 118 ILE A O 1
ATOM 965 N N . ASP A 1 119 ? 2.856 6.493 -13.284 1.00 85.12 119 ASP A N 1
ATOM 966 C CA . ASP A 1 119 ? 2.092 7.049 -14.409 1.00 85.12 119 ASP A CA 1
ATOM 967 C C . ASP A 1 119 ? 1.644 5.988 -15.427 1.00 85.12 119 ASP A C 1
ATOM 969 O O . ASP A 1 119 ? 0.776 6.238 -16.260 1.00 85.12 119 ASP A O 1
ATOM 973 N N . GLU A 1 120 ? 2.211 4.783 -15.349 1.00 86.62 120 GLU A N 1
ATOM 974 C CA . GLU A 1 120 ? 1.926 3.665 -16.258 1.00 86.62 120 GLU A CA 1
ATOM 975 C C . GLU A 1 120 ? 1.062 2.584 -15.602 1.00 86.62 120 GLU A C 1
ATOM 977 O O . GLU A 1 120 ? 0.593 1.659 -16.270 1.00 86.62 120 GLU A O 1
ATOM 982 N N . LYS A 1 121 ? 0.855 2.669 -14.285 1.00 87.06 121 LYS A N 1
ATOM 983 C CA . LYS A 1 121 ? 0.182 1.640 -13.494 1.00 87.06 121 LYS A CA 1
ATOM 984 C C . LYS A 1 121 ? -1.019 2.225 -12.771 1.00 87.06 121 LYS A C 1
ATOM 986 O O . LYS A 1 121 ? -0.971 3.315 -12.206 1.00 87.06 121 LYS A O 1
ATOM 991 N N . LYS A 1 122 ? -2.109 1.457 -12.729 1.00 90.88 122 LYS A N 1
ATOM 992 C CA . LYS A 1 122 ? -3.270 1.811 -11.914 1.00 90.88 122 LYS A CA 1
ATOM 993 C C . LYS A 1 122 ? -2.862 1.832 -10.440 1.00 90.88 122 LYS A C 1
ATOM 995 O O . LYS A 1 122 ? -2.192 0.924 -9.959 1.00 90.88 122 LYS A O 1
ATOM 1000 N N . GLN A 1 123 ? -3.288 2.878 -9.743 1.00 93.12 123 GLN A N 1
ATOM 1001 C CA . GLN A 1 123 ? -2.980 3.105 -8.337 1.00 93.12 123 GLN A CA 1
ATOM 1002 C C . GLN A 1 123 ? -4.216 2.913 -7.460 1.00 93.12 123 GLN A C 1
ATOM 1004 O O . GLN A 1 123 ? -5.350 2.970 -7.945 1.00 93.12 123 GLN A O 1
ATOM 1009 N N . LEU A 1 124 ? -3.991 2.747 -6.153 1.00 94.06 124 LEU A N 1
ATOM 1010 C CA . LEU A 1 124 ? -5.073 2.638 -5.181 1.00 94.06 124 LEU A CA 1
ATOM 1011 C C . LEU A 1 124 ? -5.984 3.868 -5.204 1.00 94.06 124 LEU A C 1
ATOM 1013 O O . LEU A 1 124 ? -5.533 5.018 -5.218 1.00 94.06 124 LEU A O 1
ATOM 1017 N N . SER A 1 125 ? -7.284 3.609 -5.130 1.00 95.31 125 SER A N 1
ATOM 1018 C CA . SER A 1 125 ? -8.302 4.640 -4.967 1.00 95.31 125 SER A CA 1
ATOM 1019 C C . SER A 1 125 ? -8.320 5.206 -3.535 1.00 95.31 125 SER A C 1
ATOM 1021 O O . SER A 1 125 ? -7.966 4.506 -2.581 1.00 95.31 125 SER A O 1
ATOM 1023 N N . PRO A 1 126 ? -8.823 6.440 -3.331 1.00 94.94 126 PRO A N 1
ATOM 1024 C CA . PRO A 1 126 ? -9.027 6.992 -1.987 1.00 94.94 126 PRO A CA 1
ATOM 1025 C C . PRO A 1 126 ? -9.904 6.104 -1.090 1.00 94.94 126 PRO A C 1
ATOM 1027 O O . PRO A 1 126 ? -9.670 6.007 0.112 1.00 94.94 126 PRO A O 1
ATOM 1030 N N . LYS A 1 127 ? -10.884 5.408 -1.682 1.00 95.31 127 LYS A N 1
ATOM 1031 C CA . LYS A 1 127 ? -11.753 4.451 -0.986 1.00 95.31 127 LYS A CA 1
ATOM 1032 C C . LYS A 1 127 ? -10.962 3.259 -0.444 1.00 95.31 127 LYS A C 1
ATOM 1034 O O . LYS A 1 127 ? -11.120 2.919 0.723 1.00 95.31 127 LYS A O 1
ATOM 1039 N N . GLN A 1 128 ? -10.104 2.656 -1.266 1.00 96.25 128 GLN A N 1
ATOM 1040 C CA . GLN A 1 128 ? -9.232 1.551 -0.850 1.00 96.25 128 GLN A CA 1
ATOM 1041 C C . GLN A 1 128 ? -8.299 1.982 0.292 1.00 96.25 128 GLN A C 1
ATOM 1043 O O . GLN A 1 128 ? -8.172 1.263 1.279 1.00 96.25 128 GLN A O 1
ATOM 1048 N N . ILE A 1 129 ? -7.715 3.183 0.210 1.00 95.81 129 ILE A N 1
ATOM 1049 C CA . ILE A 1 129 ? -6.863 3.736 1.279 1.00 95.81 129 ILE A CA 1
ATOM 1050 C C . ILE A 1 129 ? -7.648 3.897 2.589 1.00 95.81 129 ILE A C 1
ATOM 1052 O O . ILE A 1 129 ? -7.160 3.503 3.645 1.00 95.81 129 ILE A O 1
ATOM 1056 N N . SER A 1 130 ? -8.877 4.420 2.525 1.00 95.12 130 SER A N 1
ATOM 1057 C CA . SER A 1 130 ? -9.746 4.541 3.704 1.00 95.12 130 SER A CA 1
ATOM 1058 C C . SER A 1 130 ? -10.076 3.182 4.325 1.00 95.12 130 SER A C 1
ATOM 1060 O O . SER A 1 130 ? -10.083 3.060 5.543 1.00 95.12 130 SER A O 1
ATOM 1062 N N . ILE A 1 131 ? -10.324 2.155 3.506 1.00 95.50 131 ILE A N 1
ATOM 1063 C CA . ILE A 1 131 ? -10.619 0.798 3.989 1.00 95.50 131 ILE A CA 1
ATOM 1064 C C . ILE A 1 131 ? -9.394 0.174 4.674 1.00 95.50 131 ILE A C 1
ATOM 1066 O O . ILE A 1 131 ? -9.542 -0.467 5.714 1.00 95.50 131 ILE A O 1
ATOM 1070 N N . LEU A 1 132 ? -8.184 0.391 4.142 1.00 94.00 132 LEU A N 1
ATOM 1071 C CA . LEU A 1 132 ? -6.950 -0.021 4.820 1.00 94.00 132 LEU A CA 1
ATOM 1072 C C . LEU A 1 132 ? -6.812 0.687 6.171 1.00 94.00 132 LEU A C 1
ATOM 1074 O O . LEU A 1 132 ? -6.527 0.038 7.176 1.00 94.00 132 LEU A O 1
ATOM 1078 N N . GLU A 1 133 ? -7.037 2.004 6.215 1.00 94.06 133 GLU A N 1
ATOM 1079 C CA . GLU A 1 133 ? -6.976 2.774 7.462 1.00 94.06 133 GLU A CA 1
ATOM 1080 C C . GLU A 1 133 ? -7.974 2.237 8.499 1.00 94.06 133 GLU A C 1
ATOM 1082 O O . GLU A 1 133 ? -7.599 2.038 9.658 1.00 94.06 133 GLU A O 1
ATOM 1087 N N . ASP A 1 134 ? -9.204 1.926 8.084 1.00 93.56 134 ASP A N 1
ATOM 1088 C CA . ASP A 1 134 ? -10.217 1.314 8.948 1.00 93.56 134 ASP A CA 1
ATOM 1089 C C . ASP A 1 134 ? -9.749 -0.040 9.501 1.00 93.56 134 ASP A C 1
ATOM 1091 O O . ASP A 1 134 ? -9.843 -0.271 10.711 1.00 93.56 134 ASP A O 1
ATOM 1095 N N . TYR A 1 135 ? -9.215 -0.919 8.644 1.0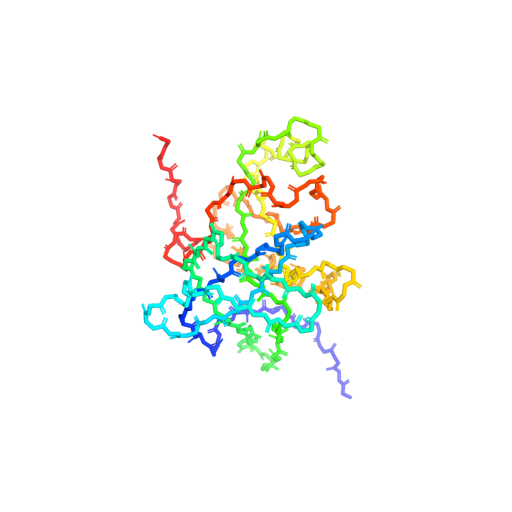0 92.25 135 TYR A N 1
ATOM 1096 C CA . TYR A 1 135 ? -8.712 -2.238 9.041 1.00 92.25 135 TYR A CA 1
ATOM 1097 C C . TYR A 1 135 ? -7.607 -2.132 10.099 1.00 92.25 135 TYR A C 1
ATOM 1099 O O . TYR A 1 135 ? -7.720 -2.718 11.180 1.00 92.25 135 TYR A O 1
ATOM 1107 N N . PHE A 1 136 ? -6.570 -1.328 9.849 1.00 88.81 136 PHE A N 1
ATOM 1108 C CA . PHE A 1 136 ? -5.433 -1.216 10.769 1.00 88.81 136 PHE A CA 1
ATOM 1109 C C . PHE A 1 136 ? -5.779 -0.503 12.082 1.00 88.81 136 PHE A C 1
ATOM 1111 O O . PHE A 1 136 ? -5.159 -0.770 13.117 1.00 88.81 136 PHE A O 1
ATOM 1118 N N . ASN A 1 137 ? -6.805 0.351 12.090 1.00 89.88 137 ASN A N 1
ATOM 1119 C CA . ASN A 1 137 ? -7.295 0.966 13.322 1.00 89.88 137 ASN A CA 1
ATOM 1120 C C . ASN A 1 137 ? -8.330 0.112 14.068 1.00 89.88 137 ASN A C 1
ATOM 1122 O O . ASN A 1 137 ? -8.570 0.370 15.251 1.00 89.88 137 ASN A O 1
ATOM 1126 N N . GLN A 1 138 ? -8.924 -0.925 13.459 1.00 88.81 138 GLN A N 1
ATOM 1127 C CA . GLN A 1 138 ? -10.019 -1.674 14.093 1.00 88.81 138 GLN A CA 1
ATOM 1128 C C . GLN A 1 138 ? -9.609 -2.328 15.421 1.00 88.81 138 GLN A C 1
ATOM 1130 O O . GLN A 1 138 ? -10.397 -2.334 16.366 1.00 88.81 138 GLN A O 1
ATOM 1135 N N . ARG A 1 139 ? -8.369 -2.836 15.507 1.00 74.31 139 ARG A N 1
ATOM 1136 C CA . ARG A 1 139 ? -7.800 -3.470 16.713 1.00 74.31 139 ARG A CA 1
ATOM 1137 C C . ARG A 1 139 ? -7.127 -2.468 17.656 1.00 74.31 139 ARG A C 1
ATOM 1139 O O . ARG A 1 139 ? -6.851 -2.800 18.802 1.00 74.31 139 ARG A O 1
ATOM 1146 N N . ARG A 1 140 ? -6.906 -1.230 17.202 1.00 75.62 140 ARG A N 1
ATOM 1147 C CA . ARG A 1 140 ? -6.254 -0.155 17.969 1.00 75.62 140 ARG A CA 1
ATOM 1148 C C . ARG A 1 140 ? -7.240 0.739 18.716 1.00 75.62 140 ARG A C 1
ATOM 1150 O O . ARG A 1 140 ? -6.814 1.673 19.378 1.00 75.62 140 ARG A O 1
ATOM 1157 N N . LYS A 1 141 ? -8.541 0.438 18.686 1.00 65.06 141 LYS A N 1
ATOM 1158 C CA . LYS A 1 141 ? -9.574 1.221 19.392 1.00 65.06 141 LYS A CA 1
ATOM 1159 C C . LYS A 1 141 ? -9.368 1.308 20.912 1.00 65.06 141 LYS A C 1
ATOM 1161 O O . LYS A 1 141 ? -9.859 2.248 21.524 1.00 65.06 141 LYS A O 1
ATOM 1166 N N . SER A 1 142 ? -8.650 0.360 21.516 1.00 61.97 142 SER A N 1
ATOM 1167 C CA . SER A 1 142 ? -8.246 0.392 22.931 1.00 61.97 142 SER A CA 1
ATOM 1168 C C . SER A 1 142 ? -6.879 1.052 23.170 1.00 61.97 142 SER A C 1
ATOM 1170 O O . SER A 1 142 ? -6.507 1.297 24.317 1.00 61.97 142 SER A O 1
ATOM 1172 N N . SER A 1 143 ? -6.124 1.346 22.107 1.00 69.31 143 SER A N 1
ATOM 1173 C CA . SER A 1 143 ? -4.826 2.014 22.169 1.00 69.31 143 SER A CA 1
ATOM 1174 C C . SER A 1 143 ? -4.987 3.534 22.193 1.00 69.31 143 SER A C 1
ATOM 1176 O O . SER A 1 143 ? -5.916 4.100 21.624 1.00 69.31 143 SER A O 1
ATOM 1178 N N . LYS A 1 144 ? -4.017 4.222 22.806 1.00 81.19 144 LYS A N 1
ATOM 1179 C CA . LYS A 1 144 ? -3.866 5.683 22.694 1.00 81.19 144 LYS A CA 1
ATOM 1180 C C . LYS A 1 144 ? -3.225 6.116 21.368 1.00 81.19 144 LYS A C 1
ATOM 1182 O O . LYS A 1 144 ? -3.051 7.312 21.166 1.00 81.19 144 LYS A O 1
ATOM 1187 N N . SER A 1 145 ? -2.806 5.172 20.522 1.00 84.31 145 SER A N 1
ATOM 1188 C CA . SER A 1 145 ? -2.174 5.428 19.226 1.00 84.31 145 SER A CA 1
ATOM 1189 C C . SER A 1 145 ? -3.080 5.045 18.060 1.00 84.31 145 SER A C 1
ATOM 1191 O O . SER A 1 145 ? -3.851 4.090 18.143 1.00 84.31 145 SER A O 1
ATOM 1193 N N . THR A 1 146 ? -2.961 5.785 16.960 1.00 89.62 146 THR A N 1
ATOM 1194 C CA . THR A 1 146 ? -3.733 5.570 15.725 1.00 89.62 146 THR A CA 1
ATOM 1195 C C . THR A 1 146 ? -2.806 5.417 14.528 1.00 89.62 146 THR A C 1
ATOM 1197 O O . THR A 1 146 ? -1.630 5.777 14.589 1.00 89.62 146 THR 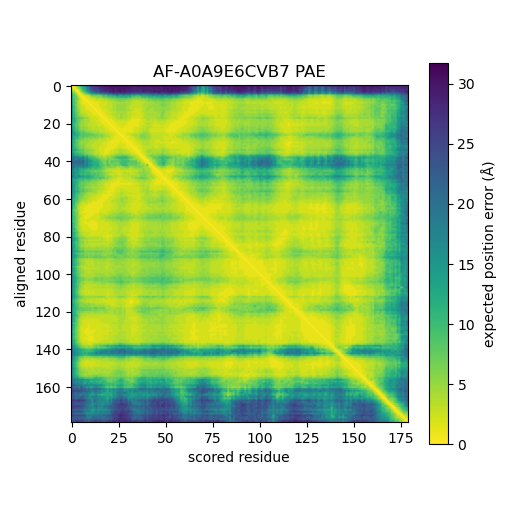A O 1
ATOM 1200 N N . ILE A 1 147 ? -3.325 4.866 13.439 1.00 90.56 147 ILE A N 1
ATOM 1201 C CA . ILE A 1 147 ? -2.632 4.765 12.155 1.00 90.56 147 ILE A CA 1
ATOM 1202 C C . ILE A 1 147 ? -3.332 5.686 11.158 1.00 90.56 147 ILE A C 1
ATOM 1204 O O . ILE A 1 147 ? -4.555 5.675 11.054 1.00 90.56 147 ILE A O 1
ATOM 1208 N N . LYS A 1 148 ? -2.564 6.476 10.414 1.00 93.88 148 LYS A N 1
ATOM 1209 C CA . LYS A 1 148 ? -3.039 7.223 9.251 1.00 93.88 148 LYS A CA 1
ATOM 1210 C C . LYS A 1 148 ? -2.426 6.606 8.009 1.00 93.88 148 LYS A C 1
ATOM 1212 O O . LYS A 1 148 ? -1.201 6.545 7.920 1.00 93.88 148 LYS A O 1
ATOM 1217 N N . ILE A 1 149 ? -3.253 6.195 7.053 1.00 93.69 149 ILE A N 1
ATOM 1218 C CA . ILE A 1 149 ? -2.768 5.686 5.769 1.00 93.69 149 ILE A CA 1
ATOM 1219 C C . ILE A 1 149 ? -2.945 6.762 4.712 1.00 93.69 149 ILE A C 1
ATOM 1221 O O . ILE A 1 149 ? -4.009 7.366 4.569 1.00 93.69 149 ILE A O 1
ATOM 1225 N N . VAL A 1 150 ? -1.871 7.027 3.979 1.00 94.56 150 VAL A N 1
ATOM 1226 C CA . VAL A 1 150 ? -1.827 8.034 2.925 1.00 94.56 150 VAL A CA 1
ATOM 1227 C C . VAL A 1 150 ? -1.396 7.425 1.601 1.00 94.56 150 VAL A C 1
ATOM 1229 O O . VAL A 1 150 ? -0.785 6.360 1.541 1.00 94.56 150 VAL A O 1
ATOM 1232 N N . SER A 1 151 ? -1.734 8.116 0.516 1.00 92.38 151 SER A N 1
ATOM 1233 C CA . SER A 1 151 ? -1.296 7.742 -0.824 1.00 92.38 151 SER A CA 1
ATOM 1234 C C . SER A 1 151 ? 0.184 8.061 -1.017 1.00 92.38 151 SER A C 1
ATOM 1236 O O . SER A 1 151 ? 0.666 9.088 -0.534 1.00 92.38 151 SER A O 1
ATOM 1238 N N . HIS A 1 152 ? 0.865 7.252 -1.830 1.00 88.25 152 HIS A N 1
ATOM 1239 C CA . HIS A 1 152 ? 2.198 7.558 -2.352 1.00 88.25 152 HIS A CA 1
ATOM 1240 C C . HIS A 1 152 ? 2.316 8.953 -2.993 1.00 88.25 152 HIS A C 1
ATOM 1242 O O . HIS A 1 152 ? 3.417 9.479 -3.073 1.00 88.25 152 HIS A O 1
ATOM 1248 N N . LYS A 1 153 ? 1.209 9.577 -3.423 1.00 89.06 153 LYS A N 1
ATOM 1249 C CA . LYS A 1 153 ? 1.205 10.927 -4.014 1.00 89.06 153 LYS A CA 1
ATOM 1250 C C . LYS A 1 153 ? 1.745 12.019 -3.088 1.00 89.06 153 LYS A C 1
ATOM 1252 O O . LYS A 1 153 ? 2.145 13.061 -3.581 1.00 89.06 153 LYS A O 1
ATOM 1257 N N . LEU A 1 154 ? 1.742 11.789 -1.773 1.00 89.06 154 LEU A N 1
ATOM 1258 C CA . LEU A 1 154 ? 2.312 12.721 -0.793 1.00 89.06 154 LEU A CA 1
ATOM 1259 C C . LEU A 1 154 ? 3.834 12.547 -0.623 1.00 89.06 154 LEU A C 1
ATOM 1261 O O . LEU A 1 154 ? 4.460 13.260 0.160 1.00 89.06 154 LEU A O 1
ATOM 1265 N N . VAL A 1 155 ? 4.434 11.558 -1.291 1.00 87.62 155 VAL A N 1
ATOM 1266 C CA . VAL A 1 155 ? 5.865 11.265 -1.198 1.00 87.62 155 VAL A CA 1
ATOM 1267 C C . VAL A 1 155 ? 6.602 11.963 -2.335 1.00 87.62 155 VAL A C 1
ATOM 1269 O O . VAL A 1 155 ? 6.348 11.685 -3.502 1.00 87.62 155 VAL A O 1
ATOM 1272 N N . ASN A 1 156 ? 7.575 12.812 -1.990 1.00 81.88 156 ASN A N 1
ATOM 1273 C CA . ASN A 1 156 ? 8.391 13.544 -2.968 1.00 81.88 156 ASN A CA 1
ATOM 1274 C C . ASN A 1 156 ? 9.178 12.617 -3.903 1.00 81.88 156 ASN A C 1
ATOM 1276 O O . ASN A 1 156 ? 9.278 12.859 -5.102 1.00 81.88 156 ASN A O 1
ATOM 1280 N N . ASN A 1 157 ? 9.787 11.570 -3.340 1.00 74.69 157 ASN A N 1
ATOM 1281 C CA . ASN A 1 157 ? 10.553 10.591 -4.097 1.00 74.69 157 ASN A CA 1
ATOM 1282 C C . ASN A 1 157 ? 10.415 9.209 -3.458 1.00 74.69 157 ASN A C 1
ATOM 1284 O O . ASN A 1 157 ? 11.066 8.899 -2.459 1.00 74.69 157 ASN A O 1
ATOM 1288 N N . ILE A 1 158 ? 9.562 8.379 -4.055 1.00 72.25 158 ILE A N 1
ATOM 1289 C CA . ILE A 1 158 ? 9.285 7.034 -3.551 1.00 72.25 158 ILE A CA 1
ATOM 1290 C C . ILE A 1 158 ? 10.509 6.114 -3.624 1.00 72.25 158 ILE A C 1
ATOM 1292 O O . ILE A 1 158 ? 10.675 5.267 -2.755 1.00 72.25 158 ILE A O 1
ATOM 1296 N N . ALA A 1 159 ? 11.403 6.325 -4.595 1.00 64.94 159 ALA A N 1
ATOM 1297 C CA . ALA A 1 159 ? 12.605 5.511 -4.769 1.00 64.94 159 ALA A CA 1
ATOM 1298 C C . ALA A 1 159 ? 13.637 5.725 -3.649 1.00 64.94 159 ALA A C 1
ATOM 1300 O O . ALA A 1 159 ? 14.441 4.840 -3.382 1.00 64.94 159 ALA A O 1
ATOM 1301 N N . ASN A 1 160 ? 13.592 6.881 -2.979 1.00 63.50 160 ASN A N 1
ATOM 1302 C CA . ASN A 1 160 ? 14.453 7.205 -1.838 1.00 63.50 160 ASN A CA 1
ATOM 1303 C C . ASN A 1 160 ? 13.739 7.022 -0.488 1.00 63.50 160 ASN A C 1
ATOM 1305 O O . ASN A 1 160 ? 14.275 7.408 0.55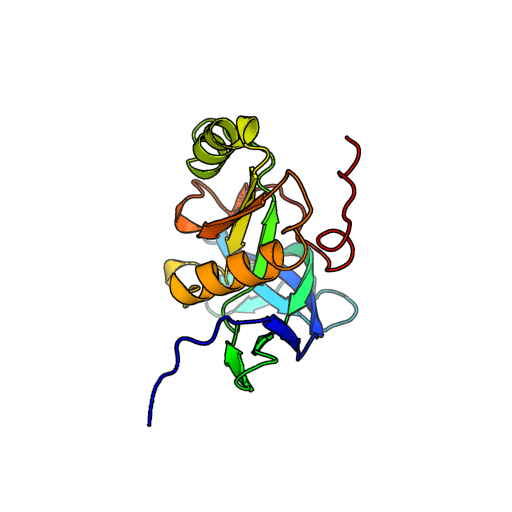2 1.00 63.50 160 ASN A O 1
ATOM 1309 N N . CYS A 1 161 ? 12.512 6.493 -0.485 1.00 68.81 161 CYS A N 1
ATOM 1310 C CA . CYS A 1 161 ? 11.761 6.277 0.740 1.00 68.81 161 CYS A CA 1
ATOM 1311 C C . CYS A 1 161 ? 12.239 4.979 1.402 1.00 68.81 161 CYS A C 1
ATOM 1313 O O . CYS A 1 161 ? 11.793 3.888 1.058 1.00 68.81 161 CYS A O 1
ATOM 1315 N N . TYR A 1 162 ? 13.175 5.107 2.344 1.00 54.59 162 TYR A N 1
ATOM 1316 C CA . TYR A 1 162 ? 13.638 3.995 3.171 1.00 54.59 162 TYR A CA 1
ATOM 1317 C C . TYR A 1 162 ? 12.621 3.737 4.282 1.00 54.59 162 TYR A C 1
ATOM 1319 O O . TYR A 1 162 ? 12.541 4.484 5.261 1.00 54.59 162 TYR A O 1
ATOM 1327 N N . ALA A 1 163 ? 11.827 2.688 4.117 1.00 57.84 163 ALA A N 1
ATOM 1328 C CA . ALA A 1 163 ? 10.869 2.254 5.115 1.00 57.84 163 ALA A CA 1
ATOM 1329 C C . ALA A 1 163 ? 10.796 0.731 5.152 1.00 57.84 163 ALA A C 1
ATOM 1331 O O . ALA A 1 163 ? 10.978 0.056 4.138 1.00 57.84 163 ALA A O 1
ATOM 1332 N N . GLU A 1 164 ? 10.496 0.196 6.329 1.00 53.53 164 GLU A N 1
ATOM 1333 C CA . GLU A 1 164 ? 10.176 -1.215 6.479 1.00 53.53 164 GLU A CA 1
ATOM 1334 C C . GLU A 1 164 ? 8.831 -1.491 5.803 1.00 53.53 164 GLU A C 1
ATOM 1336 O O . GLU A 1 164 ? 7.807 -0.870 6.115 1.00 53.53 164 GLU A O 1
ATOM 1341 N N . ILE A 1 165 ? 8.850 -2.407 4.835 1.00 59.31 165 ILE A N 1
ATOM 1342 C CA . ILE A 1 165 ? 7.635 -2.990 4.276 1.00 59.31 165 ILE A CA 1
ATOM 1343 C C . ILE A 1 165 ? 7.105 -3.958 5.317 1.00 59.31 165 ILE A C 1
ATOM 1345 O O . ILE A 1 165 ? 7.805 -4.875 5.752 1.00 59.31 165 ILE A O 1
ATOM 1349 N N . ILE A 1 166 ? 5.873 -3.723 5.744 1.00 60.06 166 ILE A N 1
ATOM 1350 C CA . ILE A 1 166 ? 5.340 -4.455 6.880 1.00 60.06 166 ILE A CA 1
ATOM 1351 C C . ILE A 1 166 ? 5.027 -5.892 6.497 1.00 60.06 166 ILE A C 1
ATOM 1353 O O . ILE A 1 166 ? 4.237 -6.163 5.591 1.00 60.06 166 ILE A O 1
ATOM 1357 N N . LYS A 1 167 ? 5.590 -6.805 7.286 1.00 51.75 167 LYS A N 1
ATOM 1358 C CA . LYS A 1 167 ? 5.080 -8.161 7.456 1.00 51.75 167 LYS A CA 1
ATOM 1359 C C . LYS A 1 167 ? 4.020 -8.113 8.550 1.00 51.75 167 LYS A C 1
ATOM 1361 O O . LYS A 1 167 ? 4.237 -7.492 9.584 1.00 51.75 167 LYS A O 1
ATOM 1366 N N . ASP A 1 168 ? 2.891 -8.778 8.327 1.00 45.97 168 ASP A N 1
ATOM 1367 C CA . ASP A 1 168 ? 1.697 -8.831 9.196 1.00 45.97 168 ASP A CA 1
ATOM 1368 C C . ASP A 1 168 ? 1.974 -9.019 10.712 1.00 45.97 168 ASP A C 1
ATOM 1370 O O . ASP A 1 168 ? 1.164 -8.648 11.558 1.00 45.97 168 ASP A O 1
ATOM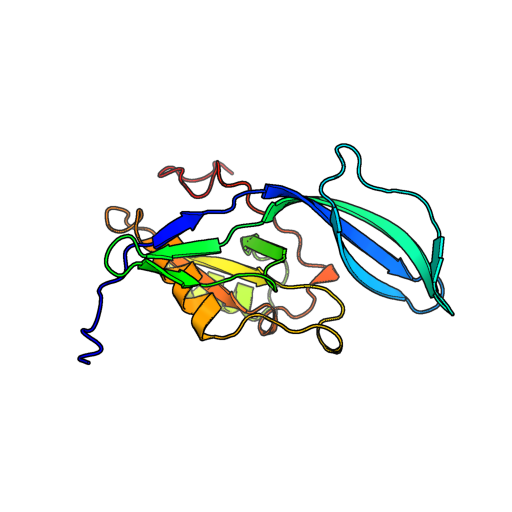 1374 N N . VAL A 1 169 ? 3.154 -9.529 11.072 1.00 42.31 169 VAL A N 1
ATOM 1375 C CA . VAL A 1 169 ? 3.589 -9.802 12.447 1.00 42.31 169 VAL A CA 1
ATOM 1376 C C . VAL A 1 169 ? 3.656 -8.543 13.331 1.00 42.31 169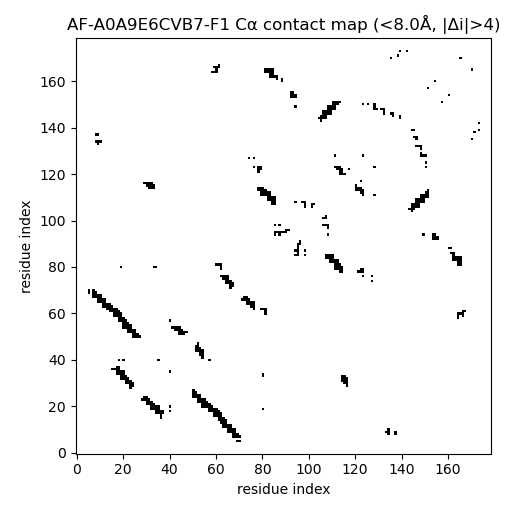 VAL A C 1
ATOM 1378 O O . VAL A 1 169 ? 3.239 -8.600 14.487 1.00 42.31 169 VAL A O 1
ATOM 1381 N N . ASP A 1 170 ? 4.083 -7.389 12.804 1.00 41.56 170 ASP A N 1
ATOM 1382 C CA . ASP A 1 170 ? 4.375 -6.215 13.650 1.00 41.56 170 ASP A CA 1
ATOM 1383 C C . ASP A 1 170 ? 3.209 -5.219 13.769 1.00 41.56 170 ASP A C 1
ATOM 1385 O O . ASP A 1 170 ? 3.054 -4.553 14.794 1.00 41.56 170 ASP A O 1
ATOM 1389 N N . MET A 1 171 ? 2.308 -5.141 12.778 1.00 47.41 171 MET A N 1
ATOM 1390 C CA . MET A 1 171 ? 1.155 -4.221 12.847 1.00 47.41 171 MET A CA 1
ATOM 1391 C C . MET A 1 171 ? 0.057 -4.674 13.813 1.00 47.41 171 MET A C 1
ATOM 1393 O O . MET A 1 171 ? -0.734 -3.838 14.277 1.00 47.41 171 MET A O 1
ATOM 1397 N N . LEU A 1 172 ? 0.036 -5.968 14.143 1.00 45.28 172 LEU A N 1
ATOM 1398 C CA . LEU A 1 172 ? -0.806 -6.560 15.181 1.00 45.28 172 LEU A CA 1
ATOM 1399 C C . LEU A 1 172 ? -0.189 -6.455 16.580 1.00 45.28 172 LEU A C 1
ATOM 1401 O O . LEU A 1 172 ? -0.894 -6.671 17.569 1.00 45.28 172 LEU A O 1
ATOM 1405 N N . CYS A 1 173 ? 1.091 -6.089 16.674 1.00 45.41 173 CYS A N 1
ATOM 1406 C CA . CYS A 1 173 ? 1.746 -5.872 17.948 1.00 45.41 173 CYS A CA 1
ATOM 1407 C C . CYS A 1 173 ? 1.190 -4.589 18.590 1.00 45.41 173 CYS A C 1
ATOM 1409 O O . CYS A 1 173 ? 1.236 -3.489 18.031 1.00 45.41 173 CYS A O 1
ATOM 1411 N N . LEU A 1 174 ? 0.587 -4.745 19.773 1.00 48.44 174 LEU A N 1
ATOM 1412 C CA . LEU A 1 174 ? 0.054 -3.638 20.579 1.00 48.44 174 LEU A CA 1
ATOM 1413 C C . LEU A 1 174 ? 1.170 -2.831 21.261 1.00 48.44 174 LEU A C 1
ATOM 1415 O O . LEU A 1 174 ? 0.909 -1.774 21.840 1.00 48.44 174 LEU A O 1
ATOM 1419 N N . THR A 1 175 ? 2.400 -3.334 21.203 1.00 43.19 175 THR A N 1
ATOM 1420 C CA . THR A 1 175 ? 3.605 -2.728 21.757 1.00 43.19 175 THR A CA 1
ATOM 1421 C C . THR A 1 175 ? 4.333 -1.902 20.703 1.00 43.19 175 THR A C 1
ATOM 1423 O O . THR A 1 175 ? 4.288 -2.192 19.510 1.00 43.19 175 THR A O 1
ATOM 1426 N N . LEU A 1 176 ? 4.974 -0.825 21.154 1.00 44.53 176 LEU A N 1
ATOM 1427 C CA . LEU A 1 176 ? 5.800 0.029 20.306 1.00 44.53 176 LEU A CA 1
ATOM 1428 C C . LEU A 1 176 ? 7.048 -0.751 19.857 1.00 44.53 176 LEU A C 1
ATOM 1430 O O . LEU A 1 176 ? 7.623 -1.433 20.705 1.00 44.53 176 LEU A O 1
ATOM 1434 N N . PRO A 1 177 ? 7.489 -0.644 18.590 1.00 41.22 177 PRO A N 1
ATOM 1435 C CA . PRO A 1 177 ? 8.823 -1.097 18.219 1.00 41.22 177 PRO A CA 1
ATOM 1436 C C . PRO A 1 177 ? 9.855 -0.276 19.004 1.00 41.22 177 PRO A C 1
ATOM 1438 O O . PRO A 1 177 ? 9.775 0.957 19.058 1.00 41.22 177 PRO A O 1
ATOM 1441 N N . GLU A 1 178 ? 10.767 -0.969 19.683 1.00 41.16 178 GLU A N 1
ATOM 1442 C CA . GLU A 1 178 ? 11.875 -0.339 20.402 1.00 41.16 178 GLU A CA 1
ATOM 1443 C C . GLU A 1 178 ? 12.861 0.253 19.384 1.00 41.16 178 GLU A C 1
ATOM 1445 O O . GLU A 1 178 ? 13.099 -0.337 18.331 1.00 41.16 178 GLU A O 1
ATOM 1450 N N . LYS A 1 179 ? 13.352 1.466 19.669 1.00 40.06 179 LYS A N 1
ATOM 1451 C CA . LYS A 1 179 ? 14.330 2.177 18.831 1.00 40.06 179 LYS A CA 1
ATOM 1452 C C . LYS A 1 179 ? 15.712 1.549 18.918 1.00 40.06 179 LYS A C 1
ATOM 1454 O O . LYS A 1 179 ? 16.091 1.174 20.049 1.00 40.06 179 LYS A O 1
#

Solvent-accessible surface area (backbone atoms only — not comparable to full-atom values): 10547 Å² total; per-residue (Å²): 133,82,84,68,87,70,84,76,47,63,42,85,38,79,76,40,71,31,30,40,38,34,32,32,22,73,81,78,62,52,52,39,43,50,81,38,73,56,97,62,79,86,64,71,70,48,76,57,92,93,39,41,37,34,63,72,51,71,42,64,34,58,44,50,31,39,33,22,81,82,76,67,50,73,47,81,43,88,35,54,58,48,47,28,47,68,76,56,93,44,83,85,24,54,56,31,51,50,33,68,70,32,44,90,62,39,33,47,43,30,35,42,35,42,45,39,45,60,94,82,36,72,63,74,49,74,66,58,42,51,52,50,29,50,46,68,32,64,83,30,75,88,50,84,45,47,59,45,56,40,60,49,86,45,47,82,52,69,92,74,60,79,48,64,56,58,51,79,76,59,79,72,44,93,63,79,84,82,130

pLDDT: mean 83.49, std 15.05, range [39.72, 97.5]

Sequence (179 aa):
MHEEKCSHIWEMVDVIPCFIITEKCYHCGKIATYFSTEHTPPIEEYREGVHLWNFMGSAQSIKFNLKCTKCDKLEKFDELLGVMMCTGCDEKCEVNVLLKKLEPKRTWIYVAFGYLPIDEKKQLSPKQISILEDYFNQRRKSSKSTIKIVSHKLVNNIANCYAEIIKDVDMLCLTLPEK

Secondary structure (DSSP, 8-state):
---------EEEEEEEEEEEEEEEETTT--EEEEEE-SSS-----EEETTEEEEEEEEEEEEEEEEEETTT--EE--TT--EEEE-----TT-HHHHHHHHHGGGTEEEEEEE-PSSGGGS----HHHHHHHHHHHHHT-TTSS-EEEEEEGGG-S-GGG---PBPPHHHHT-SSPPP-

Foldseek 3Di:
DDPDVDPFAKDKPPKQKWKWWWKAFPPPRFIWIDIGSDPDDDQDFDDDPPTTIGTDDIAIAIATWIATPPPRDIGHPPFWPFKWWQPLPDVPQQQNVVCVVCVVQQETEIETGGIPPPVVDDHDDPVNQVVVQCNLCVLCPVPSHGYHYDYCVSGPDPVPRDTHGDDPVPSNDSDDPDD

Radius of gyration: 17.57 Å; Cα contacts (8 Å, |Δi|>4): 331; chains: 1; bounding box: 53×37×49 Å

Nearest PDB structures (foldseek):
  3ir9-assembly1_B  TM=5.983E-01  e=6.404E-01  Methanosarcina mazei
  8kb7-assembly1_B  TM=4.136E-01  e=2.550E+00  Homo sapiens
  9bcx-assembly1_5  TM=2.117E-01  e=7.611E-01  Saccharomyces cerevisiae